Protein AF-0000000084952574 (afdb_homodimer)

Secondary structure (DSSP, 8-state):
-BGGGG--TT-SEEEEEEEEESSEEEEEEEE-TT-EEEEE--SS-EEEEEEESEEEEEETT--EEEEETTBEEEEPTT--EEEEESS-EEEEEE-/-BGGGG--TT-SEEEEEEEEESSEEEEEEEE-TT-EEEEE--SS-EEEEEEESEEEEEETT--EEEEETTBEEEEPTT--EEEEESS-EEEEEE-

Sequence (190 aa):
MNLKNNHSENKAVQTQLLFSTTEGKVISLQIAAGEQLKEHLSKVPALLVCVSGNAIYKDEKEAVINLKSGDYVNIEPDVKHRIDAIEESNFLLIKMNLKNNHSENKAVQTQLLFSTTEGKVISLQIAAGEQLKEHLSKVPALLVCVSGNAIYKDEKEAVINLKSGDYVNIEPDVKHRIDAIEESNFLLIK

Solvent-accessible surface area (backbone atoms only — not comparable to full-atom values): 9455 Å² total; per-residue (Å²): 104,46,65,72,68,69,58,56,93,81,42,52,61,44,73,44,82,76,48,77,39,64,54,23,41,33,27,38,38,32,27,29,55,72,26,56,51,68,75,45,64,42,87,54,54,33,41,41,35,26,35,39,43,34,32,36,39,37,35,80,85,71,49,74,44,79,32,34,57,36,16,48,49,82,42,59,50,68,47,41,31,32,37,40,16,69,33,54,25,34,30,41,39,38,55,101,44,65,72,69,68,57,59,91,82,43,54,61,45,74,44,82,75,47,77,38,64,57,24,41,33,27,39,38,33,28,30,55,72,27,57,51,69,76,45,64,41,87,54,52,33,41,40,35,24,35,39,44,33,32,37,38,36,36,80,84,72,48,74,44,78,32,33,57,37,16,48,47,80,41,60,50,69,46,43,31,32,37,40,16,67,31,54,25,32,30,42,39,38,57

Structure (mmCIF, N/CA/C/O ba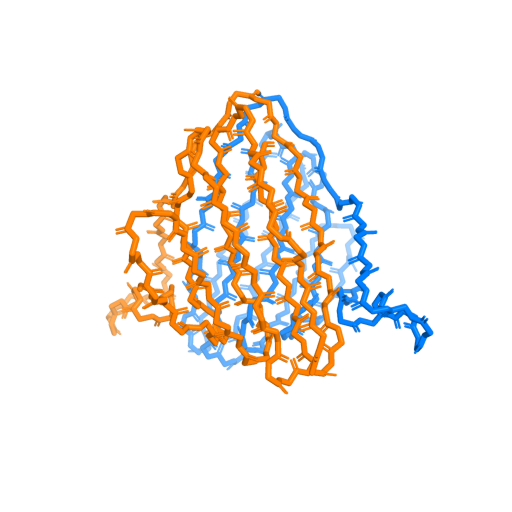ckbone):
data_AF-0000000084952574-model_v1
#
loop_
_entity.id
_entity.type
_entity.pdbx_description
1 polymer 'Cupin 2 conserved barrel domain-containing protein'
#
loop_
_atom_site.group_PDB
_atom_site.id
_atom_site.type_symbol
_atom_site.label_atom_id
_atom_site.label_alt_id
_atom_site.label_comp_id
_atom_site.label_asym_id
_atom_site.label_entity_id
_atom_site.label_seq_id
_atom_site.pdbx_PDB_ins_code
_atom_site.Cartn_x
_atom_site.Cartn_y
_atom_site.Cartn_z
_atom_site.occupancy
_atom_site.B_iso_or_equiv
_atom_site.auth_seq_id
_atom_site.auth_comp_id
_atom_site.auth_asym_id
_atom_site.auth_atom_id
_atom_site.pdbx_PDB_model_num
ATOM 1 N N . MET A 1 1 ? 12.391 -7.125 -1.503 1 82.81 1 MET A N 1
ATOM 2 C CA . MET A 1 1 ? 12.43 -5.691 -1.245 1 82.81 1 MET A CA 1
ATOM 3 C C . MET A 1 1 ? 11.367 -5.289 -0.224 1 82.81 1 MET A C 1
ATOM 5 O O . MET A 1 1 ? 10.266 -5.836 -0.224 1 82.81 1 MET A O 1
ATOM 9 N N . ASN A 1 2 ? 11.742 -4.496 0.85 1 88.38 2 ASN A N 1
ATOM 10 C CA . ASN A 1 2 ? 10.836 -4.059 1.908 1 88.38 2 ASN A CA 1
ATOM 11 C C . ASN A 1 2 ? 10.898 -2.547 2.111 1 88.38 2 ASN A C 1
ATOM 13 O O . ASN A 1 2 ? 11.969 -1.997 2.383 1 88.38 2 ASN A O 1
ATOM 17 N N . LEU A 1 3 ? 9.828 -1.886 1.949 1 84.94 3 LEU A N 1
ATOM 18 C CA . LEU A 1 3 ? 9.812 -0.427 1.979 1 84.94 3 LEU A CA 1
ATOM 19 C C . LEU A 1 3 ? 10.188 0.093 3.363 1 84.94 3 LEU A C 1
ATOM 21 O O . LEU A 1 3 ? 10.562 1.259 3.516 1 84.94 3 LEU A O 1
ATOM 25 N N . LYS A 1 4 ? 10.156 -0.69 4.383 1 88.56 4 LYS A N 1
ATOM 26 C CA . LYS A 1 4 ? 10.477 -0.268 5.746 1 88.56 4 LYS A CA 1
ATOM 27 C C . LYS A 1 4 ? 11.984 -0.084 5.922 1 88.56 4 LYS A C 1
ATOM 29 O O . LYS A 1 4 ? 12.43 0.577 6.863 1 88.56 4 LYS A O 1
ATOM 34 N N . ASN A 1 5 ? 12.539 -0.746 4.996 1 85.69 5 ASN A N 1
ATOM 35 C CA . ASN A 1 5 ? 14 -0.72 5.121 1 85.69 5 ASN A CA 1
ATOM 36 C C . ASN A 1 5 ? 14.609 0.442 4.348 1 85.69 5 ASN A C 1
ATOM 38 O O . ASN A 1 5 ? 15.828 0.603 4.316 1 85.69 5 ASN A O 1
ATOM 42 N N . ASN A 1 6 ? 13.688 1.182 3.717 1 75.69 6 ASN A N 1
ATOM 43 C CA . ASN A 1 6 ? 14.188 2.246 2.852 1 75.69 6 ASN A CA 1
ATOM 44 C C . ASN A 1 6 ? 14.57 3.488 3.652 1 75.69 6 ASN A C 1
ATOM 46 O O . ASN A 1 6 ? 15.172 4.418 3.115 1 75.69 6 ASN A O 1
ATOM 50 N N . HIS A 1 7 ? 14.258 3.424 4.938 1 69 7 HIS A N 1
ATOM 51 C CA . HIS A 1 7 ? 14.492 4.613 5.746 1 69 7 HIS A CA 1
ATOM 52 C C . HIS A 1 7 ? 15.938 4.668 6.238 1 69 7 HIS A C 1
ATOM 54 O O . HIS A 1 7 ? 16.422 3.729 6.875 1 69 7 HIS A O 1
ATOM 60 N N . SER A 1 8 ? 16.531 5.676 5.723 1 69.5 8 SER A N 1
ATOM 61 C CA . SER A 1 8 ? 17.844 5.941 6.289 1 69.5 8 SER A CA 1
ATOM 62 C C . SER A 1 8 ? 17.734 6.59 7.668 1 69.5 8 SER A C 1
ATOM 64 O O . SER A 1 8 ? 16.812 7.355 7.926 1 69.5 8 SER A O 1
ATOM 66 N N . GLU A 1 9 ? 18.484 6.242 8.664 1 67.62 9 GLU A N 1
ATOM 67 C CA . GLU A 1 9 ? 18.453 6.676 10.055 1 67.62 9 GLU A CA 1
ATOM 68 C C . GLU A 1 9 ? 18.609 8.188 10.172 1 67.62 9 GLU A C 1
ATOM 70 O O . GLU A 1 9 ? 18.219 8.789 11.172 1 67.62 9 GLU A O 1
ATOM 75 N N . ASN A 1 10 ? 18.844 8.695 9.227 1 72.31 10 ASN A N 1
ATOM 76 C CA . ASN A 1 10 ? 19.234 10.094 9.398 1 72.31 10 ASN A CA 1
ATOM 77 C C . ASN A 1 10 ? 18.219 11.039 8.789 1 72.31 10 ASN A C 1
ATOM 79 O O . ASN A 1 10 ? 18.375 12.266 8.836 1 72.31 10 ASN A O 1
ATOM 83 N N . LYS A 1 11 ? 17.172 10.469 8.352 1 88.38 11 LYS A N 1
ATOM 84 C CA . LYS A 1 11 ? 16.219 11.383 7.715 1 88.38 11 LYS A CA 1
ATOM 85 C C . LYS A 1 11 ? 14.867 11.359 8.414 1 88.38 11 LYS A C 1
ATOM 87 O O . LYS A 1 11 ? 14.336 10.289 8.703 1 88.38 11 LYS A O 1
ATOM 92 N N . ALA A 1 12 ? 14.414 12.555 8.766 1 93.75 12 ALA A N 1
ATOM 93 C CA . ALA A 1 12 ? 13.102 12.688 9.391 1 93.75 12 ALA A CA 1
ATOM 94 C C . ALA A 1 12 ? 12 12.164 8.477 1 93.75 12 ALA A C 1
ATOM 96 O O . ALA A 1 12 ? 11.086 11.469 8.93 1 93.75 12 ALA A O 1
ATOM 97 N N . VAL A 1 13 ? 12.141 12.5 7.246 1 95.75 13 VAL A N 1
ATOM 98 C CA . VAL A 1 13 ? 11.18 12.086 6.223 1 95.75 13 VAL A CA 1
ATOM 99 C C . VAL A 1 13 ? 11.93 11.609 4.98 1 95.75 13 VAL A C 1
ATOM 101 O O . VAL A 1 13 ? 12.891 12.242 4.539 1 95.75 13 VAL A O 1
ATOM 104 N N . GLN A 1 14 ? 11.547 10.43 4.5 1 93.81 14 GLN A N 1
ATOM 105 C CA . GLN A 1 14 ? 12.117 9.883 3.281 1 93.81 14 GLN A CA 1
ATOM 106 C C . GLN A 1 14 ? 11.031 9.367 2.34 1 93.81 14 GLN A C 1
ATOM 108 O O . GLN A 1 14 ? 10.047 8.781 2.787 1 93.81 14 GLN A O 1
ATOM 113 N N . THR A 1 15 ? 11.234 9.648 1.047 1 94.06 15 THR A N 1
ATOM 114 C CA . THR A 1 15 ? 10.305 9.133 0.051 1 94.06 15 THR A CA 1
ATOM 115 C C . THR A 1 15 ? 11.047 8.336 -1.022 1 94.06 15 THR A C 1
ATOM 117 O O . THR A 1 15 ? 12.242 8.539 -1.231 1 94.06 15 THR A O 1
ATOM 120 N N . GLN A 1 16 ? 10.414 7.383 -1.601 1 92.62 16 GLN A N 1
ATOM 121 C CA . GLN A 1 16 ? 10.93 6.625 -2.734 1 92.62 16 GLN A CA 1
ATOM 122 C C . GLN A 1 16 ? 9.82 6.285 -3.723 1 92.62 16 GLN A C 1
ATOM 124 O O . GLN A 1 16 ? 8.75 5.812 -3.326 1 92.62 16 GLN A O 1
ATOM 129 N N . LEU A 1 17 ? 10.078 6.547 -4.969 1 92.12 17 LEU A N 1
ATOM 130 C CA . LEU A 1 17 ? 9.148 6.121 -6.008 1 92.12 17 LEU A CA 1
ATOM 131 C C . LEU A 1 17 ? 9.219 4.613 -6.219 1 92.12 17 LEU A C 1
ATOM 133 O O . LEU A 1 17 ? 10.289 4.074 -6.512 1 92.12 17 LEU A O 1
ATOM 137 N N . LEU A 1 18 ? 8.102 3.969 -6.105 1 90.75 18 LEU A N 1
ATOM 138 C CA . LEU A 1 18 ? 8.102 2.516 -6.238 1 90.75 18 LEU A CA 1
ATOM 139 C C . LEU A 1 18 ? 7.582 2.096 -7.609 1 90.75 18 LEU A C 1
ATOM 141 O O . LEU A 1 18 ? 7.961 1.039 -8.125 1 90.75 18 LEU A O 1
ATOM 145 N N . PHE A 1 19 ? 6.648 2.877 -8.141 1 88 19 PHE A N 1
ATOM 146 C CA . PHE A 1 19 ? 5.879 2.426 -9.289 1 88 19 PHE A CA 1
ATOM 147 C C . PHE A 1 19 ? 5.195 3.602 -9.977 1 88 19 PHE A C 1
ATOM 149 O O . PHE A 1 19 ? 4.73 4.531 -9.312 1 88 19 PHE A O 1
ATOM 156 N N . SER A 1 20 ? 5.219 3.703 -11.352 1 87.38 20 SER A N 1
ATOM 157 C CA . SER A 1 20 ? 4.512 4.699 -12.148 1 87.38 20 SER A CA 1
ATOM 158 C C . SER A 1 20 ? 3.588 4.035 -13.164 1 87.38 20 SER A C 1
ATOM 160 O O . SER A 1 20 ? 3.959 3.039 -13.797 1 87.38 20 SER A O 1
ATOM 162 N N . THR A 1 21 ? 2.393 4.52 -13.117 1 76.62 21 THR A N 1
ATOM 163 C CA . THR A 1 21 ? 1.487 3.951 -14.109 1 76.62 21 THR A CA 1
ATOM 164 C C . THR A 1 21 ? 0.553 5.023 -14.664 1 76.62 21 THR A C 1
ATOM 166 O O . THR A 1 21 ? 0.408 6.094 -14.078 1 76.62 21 THR A O 1
ATOM 169 N N . THR A 1 22 ? 0.112 4.859 -15.977 1 66.31 22 THR A N 1
ATOM 170 C CA . THR A 1 22 ? -0.774 5.805 -16.641 1 66.31 22 THR A CA 1
ATOM 171 C C . THR A 1 22 ? -2.219 5.605 -16.188 1 66.31 22 THR A C 1
ATOM 173 O O . THR A 1 22 ? -3.021 6.539 -16.234 1 66.31 22 THR A O 1
ATOM 176 N N . GLU A 1 23 ? -2.771 4.559 -15.992 1 61.53 23 GLU A N 1
ATOM 177 C CA . GLU A 1 23 ? -4.109 4.312 -15.461 1 61.53 23 GLU A CA 1
ATOM 178 C C . GLU A 1 23 ? -4.055 3.475 -14.188 1 61.53 23 GLU A C 1
ATOM 180 O O . GLU A 1 23 ? -3.363 2.457 -14.141 1 61.53 23 GLU A O 1
ATOM 185 N N . GLY A 1 24 ? -4.52 4.238 -13.055 1 75.75 24 GLY A N 1
ATOM 186 C CA . GLY A 1 24 ? -4.062 3.486 -11.898 1 75.75 24 GLY A CA 1
ATOM 187 C C . GLY A 1 24 ? -5.168 3.197 -10.898 1 75.75 24 GLY A C 1
ATOM 188 O O . GLY A 1 24 ? -5.82 4.117 -10.406 1 75.75 24 GLY A O 1
ATOM 189 N N . LYS A 1 25 ? -5.578 1.849 -10.875 1 88.25 25 LYS A N 1
ATOM 190 C CA . LYS A 1 25 ? -6.453 1.312 -9.836 1 88.25 25 LYS A CA 1
ATOM 191 C C . LYS A 1 25 ? -5.645 0.802 -8.641 1 88.25 25 LYS A C 1
ATOM 193 O O . LYS A 1 25 ? -4.617 0.147 -8.82 1 88.25 25 LYS A O 1
ATOM 198 N N . VAL A 1 26 ? -6.02 1.304 -7.566 1 93 26 VAL A N 1
ATOM 199 C CA . VAL A 1 26 ? -5.492 0.761 -6.32 1 93 26 VAL A CA 1
ATOM 200 C C . VAL A 1 26 ? -6.523 -0.168 -5.684 1 93 26 VAL A C 1
ATOM 202 O O . VAL A 1 26 ? -7.594 0.277 -5.27 1 93 26 VAL A O 1
ATOM 205 N N . ILE A 1 27 ? -6.148 -1.396 -5.57 1 94.31 27 ILE A N 1
ATOM 206 C CA . ILE A 1 27 ? -7.07 -2.436 -5.125 1 94.31 27 ILE A CA 1
ATOM 207 C C . ILE A 1 27 ? -6.562 -3.045 -3.818 1 94.31 27 ILE A C 1
ATOM 209 O O . ILE A 1 27 ? -5.383 -3.377 -3.697 1 94.31 27 ILE A O 1
ATOM 213 N N . SER A 1 28 ? -7.406 -3.072 -2.854 1 95.62 28 SER A N 1
ATOM 214 C CA . SER A 1 28 ? -7.098 -3.92 -1.706 1 95.62 28 SER A CA 1
ATOM 215 C C . SER A 1 28 ? -7.406 -5.387 -2.002 1 95.62 28 SER A C 1
ATOM 217 O O . SER A 1 28 ? -8.461 -5.703 -2.549 1 95.62 28 SER A O 1
ATOM 219 N N . LEU A 1 29 ? -6.441 -6.223 -1.723 1 96.56 29 LEU A N 1
ATOM 220 C CA . LEU A 1 29 ? -6.562 -7.664 -1.919 1 96.56 29 LEU A CA 1
ATOM 221 C C . LEU A 1 29 ? -6.371 -8.406 -0.602 1 96.56 29 LEU A C 1
ATOM 223 O O . LEU A 1 29 ? -5.344 -8.25 0.062 1 96.56 29 LEU A O 1
ATOM 227 N N . GLN A 1 30 ? -7.352 -9.133 -0.194 1 96.25 30 GLN A N 1
ATOM 228 C CA . GLN A 1 30 ? -7.273 -9.938 1.024 1 96.25 30 GLN A CA 1
ATOM 229 C C . GLN A 1 30 ? -7.324 -11.43 0.709 1 96.25 30 GLN A C 1
ATOM 231 O O . GLN A 1 30 ? -8.164 -11.867 -0.083 1 96.25 30 GLN A O 1
ATOM 236 N N . ILE A 1 31 ? -6.449 -12.156 1.282 1 96.62 31 ILE A N 1
ATOM 237 C CA . ILE A 1 31 ? -6.43 -13.609 1.127 1 96.62 31 ILE A CA 1
ATOM 238 C C . ILE A 1 31 ? -6.473 -14.273 2.5 1 96.62 31 ILE A C 1
ATOM 240 O O . ILE A 1 31 ? -5.629 -14 3.357 1 96.62 31 ILE A O 1
ATOM 244 N N . ALA A 1 32 ? -7.387 -15.125 2.727 1 96 32 ALA A N 1
ATOM 245 C CA . ALA A 1 32 ? -7.531 -15.828 3.998 1 96 32 ALA A CA 1
ATOM 246 C C . ALA A 1 32 ? -6.355 -16.766 4.238 1 96 32 ALA A C 1
ATOM 248 O O . ALA A 1 32 ? -5.676 -17.188 3.295 1 96 32 ALA A O 1
ATOM 249 N N . ALA A 1 33 ? -6.164 -17.078 5.527 1 96.56 33 ALA A N 1
ATOM 250 C CA . ALA A 1 33 ? -5.09 -17.984 5.895 1 96.56 33 ALA A CA 1
ATOM 251 C C . ALA A 1 33 ? -5.254 -19.328 5.191 1 96.56 33 ALA A C 1
ATOM 253 O O . ALA A 1 33 ? -6.336 -19.922 5.207 1 96.56 33 ALA A O 1
ATOM 254 N N . GLY A 1 34 ? -4.195 -19.781 4.57 1 97.25 34 GLY A N 1
ATOM 255 C CA . GLY A 1 34 ? -4.199 -21.078 3.922 1 97.25 34 GLY A CA 1
ATOM 256 C C . GLY A 1 34 ? -4.812 -21.047 2.533 1 97.25 34 GLY A C 1
ATOM 257 O O . GLY A 1 34 ? -4.859 -22.078 1.852 1 97.25 34 GLY A O 1
ATOM 258 N N . GLU A 1 35 ? -5.305 -19.859 2.146 1 97.44 35 GLU A N 1
ATOM 259 C CA . GLU A 1 35 ? -5.914 -19.719 0.827 1 97.44 35 GLU A CA 1
ATOM 260 C C . GLU A 1 35 ? -4.938 -19.094 -0.167 1 97.44 35 GLU A C 1
ATOM 262 O O . GLU A 1 35 ? -3.781 -18.844 0.171 1 97.44 35 GLU A O 1
ATOM 267 N N . GLN A 1 36 ? -5.355 -19.016 -1.449 1 97.69 36 GLN A N 1
ATOM 268 C CA . GLN A 1 36 ? -4.449 -18.531 -2.482 1 97.69 36 GLN A CA 1
ATOM 269 C C . GLN A 1 36 ? -5.203 -17.688 -3.518 1 97.69 36 GLN A C 1
ATOM 271 O O . GLN A 1 36 ? -6.383 -17.938 -3.777 1 97.69 36 GLN A O 1
ATOM 276 N N . LEU A 1 37 ? -4.531 -16.672 -4.012 1 97.88 37 LEU A N 1
ATOM 277 C CA . LEU A 1 37 ? -4.918 -16.156 -5.316 1 97.88 37 LEU A CA 1
ATOM 278 C C . LEU A 1 37 ? -4.406 -17.047 -6.438 1 97.88 37 LEU A C 1
ATOM 280 O O . LEU A 1 37 ? -3.201 -17.125 -6.68 1 97.88 37 LEU A O 1
ATOM 284 N N . LYS A 1 38 ? -5.305 -17.703 -7.027 1 97.75 38 LYS A N 1
ATOM 285 C CA . LYS A 1 38 ? -4.961 -18.703 -8.023 1 97.75 38 LYS A CA 1
ATOM 2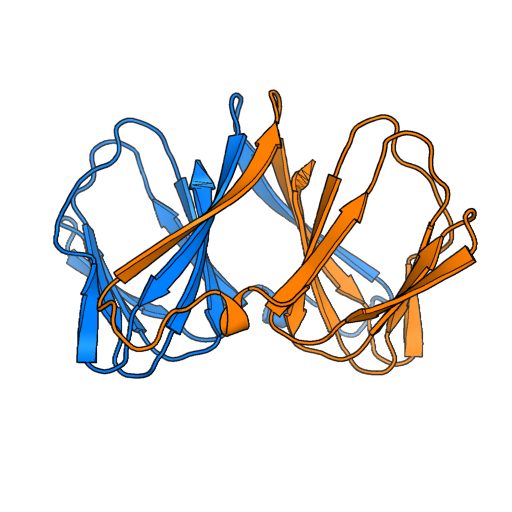86 C C . LYS A 1 38 ? -4.145 -18.094 -9.164 1 97.75 38 LYS A C 1
ATOM 288 O O . LYS A 1 38 ? -4.238 -16.891 -9.422 1 97.75 38 LYS A O 1
ATOM 293 N N . GLU A 1 39 ? -3.447 -19 -9.82 1 97.94 39 GLU A N 1
ATOM 294 C CA . GLU A 1 39 ? -2.562 -18.578 -10.898 1 97.94 39 GLU A CA 1
ATOM 295 C C . GLU A 1 39 ? -3.334 -17.844 -11.984 1 97.94 39 GLU A C 1
ATOM 297 O O . GLU A 1 39 ? -4.395 -18.297 -12.422 1 97.94 39 GLU A O 1
ATOM 302 N N . HIS A 1 40 ? -2.801 -16.688 -12.391 1 97.88 40 HIS A N 1
ATOM 303 C CA . HIS A 1 40 ? -3.338 -15.859 -13.469 1 97.88 40 HIS A CA 1
ATOM 304 C C . HIS A 1 40 ? -2.281 -14.898 -14 1 97.88 40 HIS A C 1
ATOM 306 O O . HIS A 1 40 ? -1.127 -14.938 -13.57 1 97.88 40 HIS A O 1
ATOM 312 N N . LEU A 1 41 ? -2.67 -14.102 -15.047 1 96.31 41 LEU A N 1
ATOM 313 C CA . LEU A 1 41 ? -1.755 -13.07 -15.539 1 96.31 41 LEU A CA 1
ATOM 314 C C . LEU A 1 41 ? -2.482 -11.75 -15.742 1 96.31 41 LEU A C 1
ATOM 316 O O . LEU A 1 41 ? -3.711 -11.719 -15.82 1 96.31 41 LEU A O 1
ATOM 320 N N . SER A 1 42 ? -1.759 -10.664 -15.609 1 94.19 42 SER A N 1
ATOM 321 C CA . SER A 1 42 ? -2.26 -9.336 -15.93 1 94.19 42 SER A CA 1
ATOM 322 C C . SER A 1 42 ? -1.636 -8.812 -17.219 1 94.19 42 SER A C 1
ATOM 324 O O . SER A 1 42 ? -0.436 -8.977 -17.453 1 94.19 42 SER A O 1
ATOM 326 N N . LYS A 1 43 ? -2.436 -8.125 -18.016 1 93.94 43 LYS A N 1
ATOM 327 C CA . LYS A 1 43 ? -1.955 -7.582 -19.297 1 93.94 43 LYS A CA 1
ATOM 328 C C . LYS A 1 43 ? -1.165 -6.293 -19.078 1 93.94 43 LYS A C 1
ATOM 330 O O . LYS A 1 43 ? -0.471 -5.828 -19.984 1 93.94 43 LYS A O 1
ATOM 335 N N . VAL A 1 44 ? -1.37 -5.691 -17.922 1 91.25 44 VAL A N 1
ATOM 336 C CA . VAL A 1 44 ? -0.665 -4.457 -17.594 1 91.25 44 VAL A CA 1
ATOM 337 C C . VAL A 1 44 ? 0.281 -4.695 -16.422 1 91.25 44 VAL A C 1
ATOM 339 O O . VAL A 1 44 ? 0.093 -5.633 -15.641 1 91.25 44 VAL A O 1
ATOM 342 N N . PRO A 1 45 ? 1.381 -3.865 -16.281 1 93.06 45 PRO A N 1
ATOM 343 C CA . PRO A 1 45 ? 2.242 -3.98 -15.094 1 93.06 45 PRO A CA 1
ATOM 344 C C . PRO A 1 45 ? 1.492 -3.719 -13.789 1 93.06 45 PRO A C 1
ATOM 346 O O . PRO A 1 45 ? 0.499 -2.988 -13.781 1 93.06 45 PRO A O 1
ATOM 349 N N . ALA A 1 46 ? 2.004 -4.348 -12.734 1 94.25 46 ALA A N 1
ATOM 350 C CA . ALA A 1 46 ? 1.361 -4.145 -11.438 1 94.25 46 ALA A CA 1
ATOM 351 C C . ALA A 1 46 ? 2.393 -4.109 -10.312 1 94.25 46 ALA A C 1
ATOM 353 O O . ALA A 1 46 ? 3.479 -4.684 -10.438 1 94.25 46 ALA A O 1
ATOM 354 N N . LEU A 1 47 ? 2.074 -3.395 -9.297 1 95.19 47 LEU A N 1
ATOM 355 C CA . LEU A 1 47 ? 2.814 -3.395 -8.039 1 95.19 47 LEU A CA 1
ATOM 356 C C . LEU A 1 47 ? 2.004 -4.055 -6.93 1 95.19 47 LEU A C 1
ATOM 358 O O . LEU A 1 47 ? 0.838 -3.711 -6.715 1 95.19 47 LEU A O 1
ATOM 362 N N . LEU A 1 48 ? 2.562 -5.062 -6.301 1 97.38 48 LEU A N 1
ATOM 363 C CA . LEU A 1 48 ? 1.964 -5.734 -5.152 1 97.38 48 LEU A CA 1
ATOM 364 C C . LEU A 1 48 ? 2.713 -5.387 -3.871 1 97.38 48 LEU A C 1
ATOM 366 O O . LEU A 1 48 ? 3.922 -5.605 -3.773 1 97.38 48 LEU A O 1
ATOM 370 N N . VAL A 1 49 ? 2.047 -4.84 -2.941 1 97.69 49 VAL A N 1
ATOM 371 C CA . VAL A 1 49 ? 2.645 -4.504 -1.653 1 97.69 49 VAL A CA 1
ATOM 372 C C . VAL A 1 49 ? 1.929 -5.262 -0.537 1 97.69 49 VAL A C 1
ATOM 374 O O . VAL A 1 49 ? 0.699 -5.227 -0.443 1 97.69 49 VAL A O 1
ATOM 377 N N . CYS A 1 50 ? 2.656 -5.906 0.291 1 98.56 50 CYS A N 1
ATOM 378 C CA . CYS A 1 50 ? 2.064 -6.57 1.447 1 98.56 50 CYS A CA 1
ATOM 379 C C . CYS A 1 50 ? 1.901 -5.602 2.609 1 98.56 50 CYS A C 1
ATOM 381 O O . CYS A 1 50 ? 2.889 -5.074 3.127 1 98.56 50 CYS A O 1
ATOM 383 N N . VAL A 1 51 ? 0.721 -5.414 3.008 1 97.94 51 VAL A N 1
ATOM 384 C CA . VAL A 1 51 ? 0.443 -4.512 4.121 1 97.94 51 VAL A CA 1
ATOM 385 C C . VAL A 1 51 ? 0.562 -5.27 5.441 1 97.94 51 VAL A C 1
ATOM 387 O O . VAL A 1 51 ? 1.149 -4.766 6.402 1 97.94 51 VAL A O 1
ATOM 390 N N . SER A 1 52 ? 0.01 -6.418 5.508 1 97.25 52 SER A N 1
ATOM 391 C CA . SER A 1 52 ? 0.096 -7.281 6.68 1 97.25 52 SER A CA 1
ATOM 392 C C . SER A 1 52 ? -0.03 -8.75 6.293 1 97.25 52 SER A C 1
ATOM 394 O O . SER A 1 52 ? -0.618 -9.078 5.262 1 97.25 52 SER A O 1
ATOM 396 N N . GLY A 1 53 ? 0.506 -9.609 7.152 1 97.06 53 GLY A N 1
ATOM 397 C CA . GLY A 1 53 ? 0.364 -11.047 6.984 1 97.06 53 GLY A CA 1
ATOM 398 C C . GLY A 1 53 ? 1.657 -11.734 6.586 1 97.06 53 GLY A C 1
ATOM 399 O O . GLY A 1 53 ? 2.746 -11.242 6.895 1 97.06 53 GLY A O 1
ATOM 400 N N . ASN A 1 54 ? 1.529 -12.898 6.105 1 98.38 54 ASN A N 1
ATOM 401 C CA . ASN A 1 54 ? 2.586 -13.781 5.629 1 98.38 54 ASN A CA 1
ATOM 402 C C . ASN A 1 54 ? 2.137 -14.594 4.418 1 98.38 54 ASN A C 1
ATOM 404 O O . ASN A 1 54 ? 1.21 -15.398 4.512 1 98.38 54 ASN A O 1
ATOM 408 N N . ALA A 1 55 ? 2.816 -14.336 3.293 1 98.62 55 ALA A N 1
ATOM 409 C CA . ALA A 1 55 ? 2.414 -14.992 2.051 1 98.62 55 ALA A CA 1
ATOM 410 C C . ALA A 1 55 ? 3.623 -15.273 1.164 1 98.62 55 ALA A C 1
ATOM 412 O O . ALA A 1 55 ? 4.734 -14.82 1.452 1 98.62 55 ALA A O 1
ATOM 413 N N . ILE A 1 56 ? 3.375 -16.062 0.126 1 98.81 56 ILE A N 1
ATOM 414 C CA . ILE A 1 56 ? 4.41 -16.406 -0.843 1 98.81 56 ILE A CA 1
ATOM 415 C C . ILE A 1 56 ? 3.932 -16.062 -2.252 1 98.81 56 ILE A C 1
ATOM 417 O O . ILE A 1 56 ? 2.838 -16.453 -2.656 1 98.81 56 ILE A O 1
ATOM 421 N N . TYR A 1 57 ? 4.73 -15.25 -2.953 1 98.69 57 TYR A N 1
ATOM 422 C CA . TYR A 1 57 ? 4.551 -14.969 -4.375 1 98.69 57 TYR A CA 1
ATOM 423 C C . TYR A 1 57 ? 5.375 -15.922 -5.23 1 98.69 57 TYR A C 1
ATOM 425 O O . TYR A 1 57 ? 6.566 -16.109 -4.977 1 98.69 57 TYR A O 1
ATOM 433 N N . LYS A 1 58 ? 4.723 -16.484 -6.184 1 98.56 58 LYS A N 1
ATOM 434 C CA . LYS A 1 58 ? 5.395 -17.344 -7.16 1 98.56 58 LYS A CA 1
ATOM 435 C C . LYS A 1 58 ? 5.004 -16.953 -8.586 1 98.56 58 LYS A C 1
ATOM 437 O O . LYS A 1 58 ? 3.844 -16.641 -8.852 1 98.56 58 LYS A O 1
ATOM 442 N N . ASP A 1 59 ? 6.039 -16.984 -9.469 1 97.69 59 ASP A N 1
ATOM 443 C CA . ASP A 1 59 ? 5.672 -16.719 -10.859 1 97.69 59 ASP A CA 1
ATOM 444 C C . ASP A 1 59 ? 6.328 -17.734 -11.805 1 97.69 59 ASP A C 1
ATOM 446 O O . ASP A 1 59 ? 7.078 -18.609 -11.367 1 97.69 59 ASP A O 1
ATOM 450 N N . GLU A 1 60 ? 6.031 -17.688 -13.016 1 97.56 60 GLU A N 1
ATOM 451 C CA . GLU A 1 60 ? 6.449 -18.672 -14.016 1 97.56 60 GLU A CA 1
ATOM 452 C C . GLU A 1 60 ? 7.941 -18.547 -14.312 1 97.56 60 GLU A C 1
ATOM 454 O O . GLU A 1 60 ? 8.516 -19.406 -14.992 1 97.56 60 GLU A O 1
ATOM 459 N N . LYS A 1 61 ? 8.562 -17.516 -13.875 1 96.75 61 LYS A N 1
ATOM 460 C CA . LYS A 1 61 ? 10 -17.344 -14.07 1 96.75 61 LYS A CA 1
ATOM 461 C C . LYS A 1 61 ? 10.781 -17.906 -12.883 1 96.75 61 LYS A C 1
ATOM 463 O O . LYS A 1 61 ? 11.906 -17.469 -12.617 1 96.75 61 LYS A O 1
ATOM 468 N N . GLU A 1 62 ? 10.062 -18.656 -12.062 1 93.62 62 GLU A N 1
ATOM 469 C CA . GLU A 1 62 ? 10.641 -19.406 -10.945 1 93.62 62 GLU A CA 1
ATOM 470 C C . GLU A 1 62 ? 10.953 -18.469 -9.773 1 93.62 62 GLU A C 1
ATOM 472 O O . GLU A 1 62 ? 11.734 -18.828 -8.883 1 93.62 62 GLU A O 1
ATOM 477 N N . ALA A 1 63 ? 10.453 -17.297 -9.852 1 94.75 63 ALA A N 1
ATOM 478 C CA . ALA A 1 63 ? 10.578 -16.422 -8.688 1 94.75 63 ALA A CA 1
ATOM 479 C C . ALA A 1 63 ? 9.727 -16.938 -7.527 1 94.75 63 ALA A C 1
ATOM 481 O O . ALA A 1 63 ? 8.562 -17.297 -7.719 1 94.75 63 ALA A O 1
ATOM 482 N N . VAL A 1 64 ? 10.305 -17.078 -6.348 1 97.56 64 VAL A N 1
ATOM 483 C CA . VAL A 1 64 ? 9.633 -17.359 -5.082 1 97.56 64 VAL A CA 1
ATOM 484 C C . VAL A 1 64 ? 9.992 -16.281 -4.055 1 97.56 64 VAL A C 1
ATOM 486 O O . VAL A 1 64 ? 11.133 -16.234 -3.58 1 97.56 64 VAL A O 1
ATOM 489 N N . ILE A 1 65 ? 9.031 -15.477 -3.719 1 97.75 65 ILE A N 1
ATOM 490 C CA . ILE A 1 65 ? 9.297 -14.32 -2.863 1 97.75 65 ILE A CA 1
ATOM 491 C C . ILE A 1 65 ? 8.398 -14.375 -1.632 1 97.75 65 ILE A C 1
ATOM 493 O O . ILE A 1 65 ? 7.172 -14.414 -1.756 1 97.75 65 ILE A O 1
ATOM 497 N N . ASN A 1 66 ? 8.93 -14.375 -0.469 1 97.94 66 ASN A N 1
ATOM 498 C CA . ASN A 1 66 ? 8.172 -14.242 0.769 1 97.94 66 ASN A CA 1
ATOM 499 C C . ASN A 1 66 ? 7.699 -12.805 0.983 1 97.94 66 ASN A C 1
ATOM 501 O O . ASN A 1 66 ? 8.477 -11.859 0.83 1 97.94 66 ASN A O 1
ATOM 505 N N . LEU A 1 67 ? 6.441 -12.703 1.364 1 98.06 67 LEU A N 1
ATOM 506 C CA . LEU A 1 67 ? 5.844 -11.383 1.54 1 98.06 67 LEU A CA 1
ATOM 507 C C . LEU A 1 67 ? 5.355 -11.195 2.973 1 98.06 67 LEU A C 1
ATOM 509 O O . LEU A 1 67 ? 4.465 -11.922 3.43 1 98.06 67 LEU A O 1
ATOM 513 N N . LYS A 1 68 ? 5.957 -10.305 3.633 1 97.88 68 LYS A N 1
ATOM 514 C CA . LYS A 1 68 ? 5.508 -9.773 4.918 1 97.88 68 LYS A CA 1
ATOM 515 C C . LYS A 1 68 ? 5.254 -8.273 4.836 1 97.88 68 LYS A C 1
ATOM 517 O O . LYS A 1 68 ? 5.445 -7.66 3.783 1 97.88 68 LYS A O 1
ATOM 522 N N . SER A 1 69 ? 4.754 -7.77 5.922 1 97.81 69 SER A N 1
ATOM 523 C CA . SER A 1 69 ? 4.426 -6.348 5.918 1 97.81 69 SER A CA 1
ATOM 524 C C . SER A 1 69 ? 5.574 -5.52 5.352 1 97.81 69 SER A C 1
ATOM 526 O O . SER A 1 69 ? 6.719 -5.656 5.781 1 97.81 69 SER A O 1
ATOM 528 N N . GLY A 1 70 ? 5.27 -4.746 4.355 1 97.19 70 GLY A N 1
ATOM 529 C CA . GLY A 1 70 ? 6.242 -3.844 3.762 1 97.19 70 GLY A CA 1
ATOM 530 C C . GLY A 1 70 ? 6.898 -4.41 2.518 1 97.19 70 GLY A C 1
ATOM 531 O O . GLY A 1 70 ? 7.477 -3.668 1.718 1 97.19 70 GLY A O 1
ATOM 532 N N . ASP A 1 71 ? 6.93 -5.703 2.33 1 97.69 71 ASP A N 1
ATOM 533 C CA . ASP A 1 71 ? 7.504 -6.309 1.131 1 97.69 71 ASP A CA 1
ATOM 534 C C . ASP A 1 71 ? 6.664 -5.984 -0.103 1 97.69 71 ASP A C 1
ATOM 536 O O . ASP A 1 71 ? 5.441 -5.871 -0.016 1 97.69 71 ASP A O 1
ATOM 540 N N . TYR A 1 72 ? 7.312 -5.809 -1.237 1 97.12 72 TYR A N 1
ATOM 541 C CA . TYR A 1 72 ? 6.586 -5.527 -2.469 1 97.12 72 TYR A CA 1
ATOM 542 C C . TYR A 1 72 ? 7.254 -6.195 -3.662 1 97.12 72 TYR A C 1
ATOM 544 O O . TYR A 1 72 ? 8.43 -6.559 -3.6 1 97.12 72 TYR A O 1
ATOM 552 N N . VAL A 1 73 ? 6.457 -6.441 -4.684 1 96.81 73 VAL A N 1
ATOM 553 C CA . VAL A 1 73 ? 6.914 -7.059 -5.926 1 96.81 73 VAL A CA 1
ATOM 554 C C . VAL A 1 73 ? 6.379 -6.277 -7.121 1 96.81 73 VAL A C 1
ATOM 556 O O . VAL A 1 73 ? 5.199 -5.918 -7.16 1 96.81 73 VAL A O 1
ATOM 559 N N . ASN A 1 74 ? 7.297 -5.918 -8.062 1 95.38 74 ASN A N 1
ATOM 560 C CA . ASN A 1 74 ? 6.863 -5.441 -9.367 1 95.38 74 ASN A CA 1
ATOM 561 C C . ASN A 1 74 ? 6.547 -6.598 -10.312 1 95.38 74 ASN A C 1
ATOM 563 O O . ASN A 1 74 ? 7.41 -7.426 -10.594 1 95.38 74 ASN A O 1
ATOM 567 N N . ILE A 1 75 ? 5.355 -6.637 -10.766 1 95.5 75 ILE A N 1
ATOM 568 C CA . ILE A 1 75 ? 4.914 -7.727 -11.625 1 95.5 75 ILE A CA 1
ATOM 569 C C . ILE A 1 75 ? 4.879 -7.258 -13.078 1 95.5 75 ILE A C 1
ATOM 571 O O . ILE A 1 75 ? 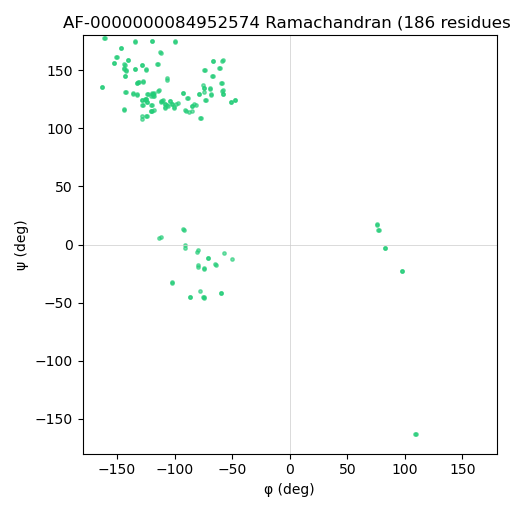4.18 -6.297 -13.414 1 95.5 75 ILE A O 1
ATOM 575 N N . GLU A 1 76 ? 5.617 -7.914 -13.914 1 96 76 GLU A N 1
ATOM 576 C CA . GLU A 1 76 ? 5.652 -7.586 -15.336 1 96 76 GLU A CA 1
ATOM 577 C C . GLU A 1 76 ? 4.375 -8.039 -16.031 1 96 76 GLU A C 1
ATOM 579 O O . GLU A 1 76 ? 3.75 -9.023 -15.625 1 96 76 GLU A O 1
ATOM 584 N N . PRO A 1 77 ? 4.02 -7.309 -17.078 1 95.62 77 PRO A N 1
ATOM 585 C CA . PRO A 1 77 ? 2.863 -7.77 -17.844 1 95.62 77 PRO A CA 1
ATOM 586 C C . PRO A 1 77 ? 3.053 -9.18 -18.422 1 95.62 77 PRO A C 1
ATOM 588 O O . PRO A 1 77 ? 4.164 -9.547 -18.797 1 95.62 77 PRO A O 1
ATOM 591 N N . ASP A 1 78 ? 2.008 -9.977 -18.359 1 97.69 78 ASP A N 1
ATOM 592 C CA . ASP A 1 78 ? 1.905 -11.266 -19.047 1 97.69 78 ASP A CA 1
ATOM 593 C C . ASP A 1 78 ? 2.732 -12.328 -18.328 1 97.69 78 ASP A C 1
ATOM 595 O O . ASP A 1 78 ? 3.084 -13.352 -18.922 1 97.69 78 ASP A O 1
ATOM 599 N N . VAL A 1 79 ? 3.086 -12.078 -17.156 1 97.56 79 VAL A N 1
ATOM 600 C CA . VAL A 1 79 ? 3.775 -13.078 -16.344 1 97.56 79 VAL A CA 1
ATOM 601 C C . VAL A 1 79 ? 2.771 -13.781 -15.438 1 97.56 79 VAL A C 1
ATOM 603 O O . VAL A 1 79 ? 2.102 -13.141 -14.617 1 97.56 79 VAL A O 1
ATOM 606 N N . LYS A 1 80 ? 2.689 -15.094 -15.586 1 98.44 80 LYS A N 1
ATOM 607 C CA . LYS A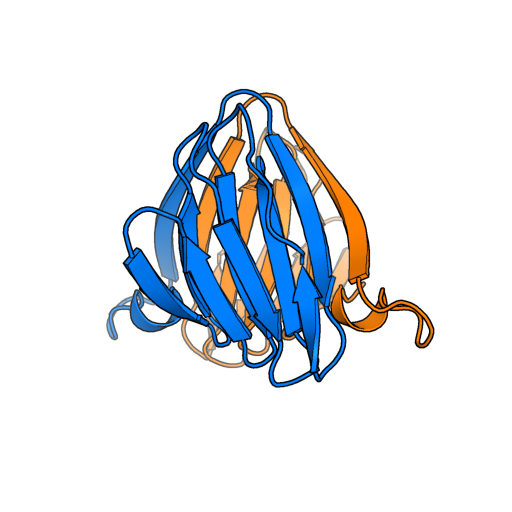 1 80 ? 1.814 -15.883 -14.719 1 98.44 80 LYS A CA 1
ATOM 608 C C . LYS A 1 80 ? 2.34 -15.914 -13.289 1 98.44 80 LYS A C 1
ATOM 610 O O . LYS A 1 80 ? 3.531 -16.141 -13.062 1 98.44 80 LYS A O 1
ATOM 615 N N . HIS A 1 81 ? 1.435 -15.688 -12.359 1 98.56 81 HIS A N 1
ATOM 616 C CA . HIS A 1 81 ? 1.854 -15.688 -10.969 1 98.56 81 HIS A CA 1
ATOM 617 C C . HIS A 1 81 ? 0.721 -16.141 -10.047 1 98.56 81 HIS A C 1
ATOM 619 O O . HIS A 1 81 ? -0.433 -16.219 -10.477 1 98.56 81 HIS A O 1
ATOM 625 N N . ARG A 1 82 ? 1.054 -16.531 -8.859 1 98.5 82 ARG A N 1
ATOM 626 C CA . ARG A 1 82 ? 0.128 -16.891 -7.789 1 98.5 82 ARG A CA 1
ATOM 627 C C . ARG A 1 82 ? 0.62 -16.391 -6.441 1 98.5 82 ARG A C 1
ATOM 629 O O . ARG A 1 82 ? 1.8 -16.062 -6.285 1 98.5 82 ARG A O 1
ATOM 636 N N . ILE A 1 83 ? -0.279 -16.25 -5.484 1 98.75 83 ILE A N 1
ATOM 637 C CA . ILE A 1 83 ? 0.05 -15.844 -4.121 1 98.75 83 ILE A CA 1
ATOM 638 C C . ILE A 1 83 ? -0.562 -16.828 -3.131 1 98.75 83 ILE A C 1
ATOM 640 O O . ILE A 1 83 ? -1.771 -17.078 -3.156 1 98.75 83 ILE A O 1
ATOM 644 N N . ASP A 1 84 ? 0.216 -17.359 -2.342 1 98.75 84 ASP A N 1
ATOM 645 C CA . ASP A 1 84 ? -0.223 -18.266 -1.284 1 98.75 84 ASP A CA 1
ATOM 646 C C . ASP A 1 84 ? -0.149 -17.578 0.083 1 98.75 84 ASP A C 1
ATOM 648 O O . ASP A 1 84 ? 0.934 -17.203 0.54 1 98.75 84 ASP A O 1
ATOM 652 N N . ALA A 1 85 ? -1.329 -17.469 0.732 1 98.12 85 ALA A N 1
ATOM 653 C CA . ALA A 1 85 ? -1.323 -16.875 2.064 1 98.12 85 ALA A CA 1
ATOM 654 C C . ALA A 1 85 ? -1.131 -17.938 3.143 1 98.12 85 ALA A C 1
ATOM 656 O O . ALA A 1 85 ? -1.988 -18.812 3.33 1 98.12 85 ALA A O 1
ATOM 657 N N . ILE A 1 86 ? -0.057 -17.844 3.812 1 98.19 86 ILE A N 1
ATOM 658 C CA . ILE A 1 86 ? 0.197 -18.719 4.949 1 98.19 86 ILE A CA 1
ATOM 659 C C . ILE A 1 86 ? -0.659 -18.281 6.137 1 98.19 86 ILE A C 1
ATOM 661 O O . ILE A 1 86 ? -1.286 -19.109 6.797 1 98.19 86 ILE A O 1
ATOM 665 N N . GLU A 1 87 ? -0.713 -16.984 6.414 1 97.25 87 GLU A N 1
ATOM 666 C CA . GLU A 1 87 ? -1.633 -16.312 7.328 1 97.25 87 GLU A CA 1
ATOM 667 C C . GLU A 1 87 ? -2.586 -15.398 6.574 1 97.25 87 GLU A C 1
ATOM 669 O O . GLU A 1 87 ? -2.355 -15.078 5.402 1 97.25 87 GLU A O 1
ATOM 674 N N . GLU A 1 88 ? -3.652 -14.984 7.281 1 96.06 88 GLU A N 1
ATOM 675 C CA . GLU A 1 88 ? -4.465 -13.945 6.664 1 96.06 88 GLU A CA 1
ATOM 676 C C . GLU A 1 88 ? -3.604 -12.766 6.211 1 96.06 88 GLU A C 1
ATOM 678 O O . GLU A 1 88 ? -2.818 -12.227 6.992 1 96.06 88 GLU A O 1
ATOM 683 N N . SER A 1 89 ? -3.697 -12.477 4.938 1 97.19 89 SER A N 1
ATOM 684 C CA . SER A 1 89 ? -2.799 -11.469 4.375 1 97.19 89 SER A CA 1
ATOM 685 C C . SER A 1 89 ? -3.572 -10.391 3.623 1 97.19 89 SER A C 1
ATOM 687 O O . SER A 1 89 ? -4.566 -10.688 2.957 1 97.19 89 SER A O 1
ATOM 689 N N . ASN A 1 90 ? -3.119 -9.164 3.793 1 97.62 90 ASN A N 1
ATOM 690 C CA . ASN A 1 90 ? -3.688 -7.992 3.143 1 97.62 90 ASN A CA 1
ATOM 691 C C . ASN A 1 90 ? -2.67 -7.305 2.236 1 97.62 90 ASN A C 1
ATOM 693 O O . ASN A 1 90 ? -1.526 -7.078 2.637 1 97.62 90 ASN A O 1
ATOM 697 N N . PHE A 1 91 ? -3.121 -7.031 0.985 1 98 91 PHE A N 1
ATOM 698 C CA . PHE A 1 91 ? -2.234 -6.438 -0.01 1 98 91 PHE A CA 1
ATOM 699 C C . PHE A 1 91 ? -2.869 -5.203 -0.634 1 98 91 PHE A C 1
ATOM 701 O O . PHE A 1 91 ? -4.09 -5.031 -0.584 1 98 91 PHE A O 1
ATOM 708 N N . LEU A 1 92 ? -1.973 -4.375 -1.091 1 96.19 92 LEU A N 1
ATOM 709 C CA . LEU A 1 92 ? -2.365 -3.381 -2.082 1 96.19 92 LEU A CA 1
ATOM 710 C C . LEU A 1 92 ? -1.881 -3.777 -3.473 1 96.19 92 LEU A C 1
ATOM 712 O O . LEU A 1 92 ? -0.711 -4.125 -3.65 1 96.19 92 LEU A O 1
ATOM 716 N N . LEU A 1 93 ? -2.766 -3.859 -4.352 1 95.06 93 LEU A N 1
ATOM 717 C CA . LEU A 1 93 ? -2.473 -4.113 -5.758 1 95.06 93 LEU A CA 1
ATOM 718 C C . LEU A 1 93 ? -2.715 -2.861 -6.598 1 95.06 93 LEU A C 1
ATOM 720 O O . LEU A 1 93 ? -3.828 -2.328 -6.617 1 95.06 93 LEU A O 1
ATOM 724 N N . ILE A 1 94 ? -1.652 -2.328 -7.25 1 92.31 94 ILE A N 1
ATOM 725 C CA . ILE A 1 94 ? -1.747 -1.133 -8.086 1 92.31 94 ILE A CA 1
ATOM 726 C C . ILE A 1 94 ? -1.519 -1.503 -9.547 1 92.31 94 ILE A C 1
ATOM 728 O O . ILE A 1 94 ? -0.508 -2.125 -9.883 1 92.31 94 ILE A O 1
ATOM 732 N N . LYS A 1 95 ? -2.52 -1.161 -10.336 1 88.5 95 LYS A N 1
ATOM 733 C CA . LYS A 1 95 ? -2.41 -1.487 -11.75 1 88.5 95 LYS A CA 1
ATOM 734 C C . LYS A 1 95 ? -3.031 -0.396 -12.617 1 88.5 95 LYS A C 1
ATOM 736 O O . LYS A 1 95 ? -3.924 0.327 -12.172 1 88.5 95 LYS A O 1
ATOM 741 N N . MET B 1 1 ? -10.906 4.219 8.289 1 82.5 1 MET B N 1
ATOM 742 C CA . MET B 1 1 ? -11.078 3.074 7.395 1 82.5 1 MET B CA 1
ATOM 743 C C . MET B 1 1 ? -9.828 2.205 7.375 1 82.5 1 MET B C 1
ATOM 745 O O . MET B 1 1 ? -8.711 2.721 7.43 1 82.5 1 MET B O 1
ATOM 749 N N . ASN B 1 2 ? -9.969 0.853 7.562 1 87.81 2 ASN B N 1
ATOM 750 C CA . ASN B 1 2 ? -8.852 -0.089 7.59 1 87.81 2 ASN B CA 1
ATOM 751 C C . ASN B 1 2 ? -9.078 -1.247 6.621 1 87.81 2 ASN B C 1
ATOM 753 O O . ASN B 1 2 ? -10.086 -1.953 6.711 1 87.81 2 ASN B O 1
ATOM 757 N N . LEU B 1 3 ? -8.219 -1.423 5.688 1 84.19 3 LEU B N 1
ATOM 758 C CA . LEU B 1 3 ? -8.406 -2.412 4.629 1 84.19 3 LEU B CA 1
ATOM 759 C C . LEU B 1 3 ? -8.414 -3.824 5.203 1 84.19 3 LEU B C 1
ATOM 761 O O . LEU B 1 3 ? -8.898 -4.758 4.559 1 84.19 3 LEU B O 1
ATOM 765 N N . LYS B 1 4 ? -7.949 -4.055 6.383 1 87.88 4 LYS B N 1
ATOM 766 C CA . LYS B 1 4 ? -7.906 -5.375 7.004 1 87.88 4 LYS B CA 1
ATOM 767 C C . LYS B 1 4 ? -9.297 -5.816 7.453 1 87.88 4 LYS B C 1
ATOM 769 O O . LYS B 1 4 ? -9.539 -7.004 7.676 1 87.88 4 LYS B O 1
ATOM 774 N N . ASN B 1 5 ? -9.977 -4.762 7.555 1 84.44 5 ASN B N 1
ATOM 775 C CA . ASN B 1 5 ? -11.312 -5.051 8.062 1 84.44 5 ASN B CA 1
ATOM 776 C C . ASN B 1 5 ? -12.297 -5.305 6.922 1 84.44 5 ASN B C 1
ATOM 778 O O . ASN B 1 5 ? -13.477 -5.57 7.164 1 84.44 5 ASN B O 1
ATOM 782 N N . ASN B 1 6 ? -11.75 -5.156 5.719 1 72.5 6 ASN B N 1
ATOM 783 C CA . ASN B 1 6 ? -12.641 -5.262 4.57 1 72.5 6 ASN B CA 1
ATOM 784 C C . ASN B 1 6 ? -12.938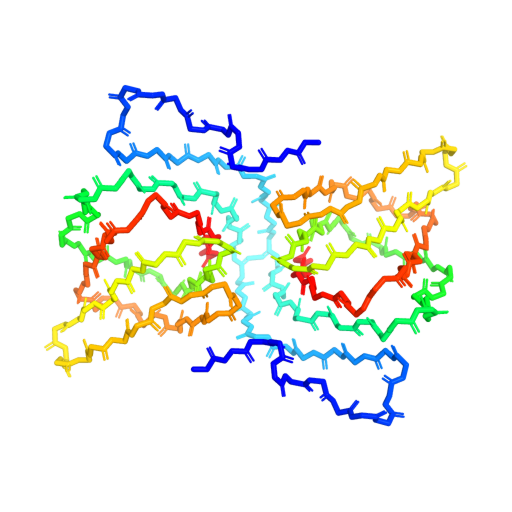 -6.719 4.223 1 72.5 6 ASN B C 1
ATOM 786 O O . ASN B 1 6 ? -13.812 -7 3.4 1 72.5 6 ASN B O 1
ATOM 790 N N . HIS B 1 7 ? -12.266 -7.605 4.941 1 67.25 7 HIS B N 1
ATOM 791 C CA . HIS B 1 7 ? -12.406 -9.016 4.598 1 67.25 7 HIS B CA 1
ATOM 792 C C . HIS B 1 7 ? -13.594 -9.641 5.312 1 67.25 7 HIS B C 1
ATOM 794 O O . HIS B 1 7 ? -13.695 -9.57 6.539 1 67.25 7 HIS B O 1
ATOM 800 N N . SER B 1 8 ? -14.469 -9.961 4.418 1 66.94 8 SER 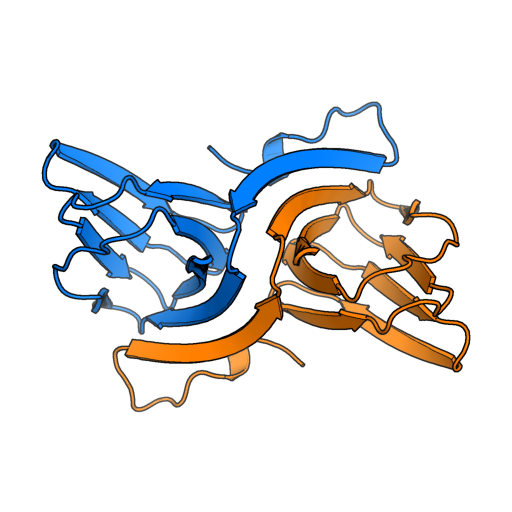B N 1
ATOM 801 C CA . SER B 1 8 ? -15.562 -10.742 4.984 1 66.94 8 SER B CA 1
ATOM 802 C C . SER B 1 8 ? -15.125 -12.172 5.273 1 66.94 8 SER B C 1
ATOM 804 O O . SER B 1 8 ? -14.289 -12.734 4.559 1 66.94 8 SER B O 1
ATOM 806 N N . GLU B 1 9 ? -15.352 -12.781 6.426 1 65.06 9 GLU B N 1
ATOM 807 C CA . GLU B 1 9 ? -14.953 -14.078 6.949 1 65.06 9 GLU B CA 1
ATOM 808 C C . GLU B 1 9 ? -15.258 -15.195 5.953 1 65.06 9 GLU B C 1
ATOM 810 O O . GLU B 1 9 ? -14.617 -16.25 5.973 1 65.06 9 GLU B O 1
ATOM 815 N N . ASN B 1 10 ? -15.906 -14.93 5.105 1 68.19 10 ASN B N 1
ATOM 816 C CA . ASN B 1 10 ? -16.375 -16.094 4.367 1 68.19 10 ASN B CA 1
ATOM 817 C C . ASN B 1 10 ? -15.766 -16.172 2.973 1 68.19 10 ASN B C 1
ATOM 819 O O . ASN B 1 10 ? -16.062 -17.094 2.207 1 68.19 10 ASN B O 1
ATOM 823 N N . LYS B 1 11 ? -14.844 -15.281 2.744 1 87.12 11 LYS B N 1
ATOM 824 C CA . LYS B 1 11 ? -14.312 -15.344 1.386 1 87.12 11 LYS B CA 1
ATOM 825 C C . LYS B 1 11 ? -12.812 -15.648 1.393 1 87.12 11 LYS B C 1
ATOM 827 O O . LYS B 1 11 ? -12.062 -15.062 2.172 1 87.12 11 LYS B O 1
ATOM 832 N N . ALA B 1 12 ? -12.469 -16.656 0.589 1 93.44 12 ALA B N 1
ATOM 833 C CA . ALA B 1 12 ? -11.062 -17.031 0.46 1 93.44 12 ALA B CA 1
ATOM 834 C C . ALA B 1 12 ? -10.234 -15.867 -0.059 1 93.44 12 ALA B C 1
ATOM 836 O O . ALA B 1 12 ? -9.141 -15.602 0.444 1 93.44 12 ALA B O 1
ATOM 837 N N . VAL B 1 13 ? -10.789 -15.195 -1.004 1 95.62 13 VAL B N 1
ATOM 838 C CA . VAL B 1 13 ? -10.148 -14.039 -1.623 1 95.62 13 VAL B CA 1
ATOM 839 C C . VAL B 1 13 ? -11.164 -12.914 -1.785 1 95.62 13 VAL B C 1
ATOM 841 O O . VAL B 1 13 ? -12.297 -13.148 -2.211 1 95.62 13 VAL B O 1
ATOM 844 N N . GLN B 1 14 ? -10.781 -11.727 -1.329 1 93.5 14 GLN B N 1
ATOM 845 C CA . GLN B 1 14 ? -11.625 -10.547 -1.474 1 93.5 14 GLN B CA 1
ATOM 846 C C . GLN B 1 14 ? -10.828 -9.359 -1.996 1 93.5 14 GLN B C 1
ATOM 848 O O . GLN B 1 14 ? -9.672 -9.156 -1.604 1 93.5 14 GLN B O 1
ATOM 853 N N . THR B 1 15 ? -11.461 -8.625 -2.912 1 93.88 15 THR B N 1
ATOM 854 C CA . THR B 1 15 ? -10.828 -7.414 -3.42 1 93.88 15 THR B CA 1
ATOM 855 C C . THR B 1 15 ? -11.742 -6.207 -3.248 1 93.88 15 THR B C 1
ATOM 857 O O . THR B 1 15 ? -12.961 -6.359 -3.137 1 93.88 15 THR B O 1
ATOM 860 N N . GLN B 1 16 ? -11.195 -5.051 -3.08 1 92.44 16 GLN B N 1
ATOM 861 C CA . GLN B 1 16 ? -11.93 -3.789 -3.039 1 92.44 16 GLN B CA 1
ATOM 862 C C . GLN B 1 16 ? -11.148 -2.674 -3.729 1 92.44 16 GLN B C 1
ATOM 864 O O . GLN B 1 16 ? -9.953 -2.5 -3.477 1 92.44 16 GLN B O 1
ATOM 869 N N . LEU B 1 17 ? -11.828 -1.977 -4.578 1 91.94 17 LEU B N 1
ATOM 870 C CA . LEU B 1 17 ? -11.219 -0.796 -5.184 1 91.94 17 LEU B CA 1
ATOM 871 C C . LEU B 1 17 ? -11.141 0.349 -4.18 1 91.94 17 LEU B C 1
ATOM 873 O O . LEU B 1 17 ? -12.156 0.766 -3.627 1 91.94 17 LEU B O 1
ATOM 877 N N . LEU B 1 18 ? -9.961 0.86 -3.982 1 90.5 18 LEU B N 1
ATOM 878 C CA . LEU B 1 18 ? -9.797 1.92 -2.994 1 90.5 18 LEU B CA 1
ATOM 879 C C . LEU B 1 18 ? -9.68 3.281 -3.67 1 90.5 18 LEU B C 1
ATOM 881 O O . LEU B 1 18 ? -10.039 4.305 -3.084 1 90.5 18 LEU B O 1
ATOM 885 N N . PHE B 1 19 ? -9.094 3.285 -4.855 1 87.62 19 PHE B N 1
ATOM 886 C CA . PHE B 1 19 ? -8.664 4.543 -5.457 1 87.62 19 PHE B CA 1
ATOM 887 C C . PHE B 1 19 ? -8.414 4.367 -6.949 1 87.62 19 PHE B C 1
ATOM 889 O O . PHE B 1 19 ? -7.895 3.334 -7.379 1 87.62 19 PHE B O 1
ATOM 896 N N . SER B 1 20 ? -8.875 5.301 -7.836 1 87.25 20 SER B N 1
ATOM 897 C CA . SER B 1 20 ? -8.609 5.328 -9.266 1 87.25 20 SER B CA 1
ATOM 898 C C . SER B 1 20 ? -7.98 6.656 -9.688 1 87.25 20 SER B C 1
ATOM 900 O O . SER B 1 20 ? -8.398 7.719 -9.219 1 87.25 20 SER B O 1
ATOM 902 N N . THR B 1 21 ? -6.895 6.48 -10.398 1 76.62 21 THR B N 1
ATOM 903 C CA . THR B 1 21 ? -6.281 7.715 -10.867 1 76.62 21 THR B CA 1
ATOM 904 C C . THR B 1 21 ? -5.73 7.543 -12.281 1 76.62 21 THR B C 1
ATOM 906 O O . THR B 1 21 ? -5.543 6.418 -12.742 1 76.62 21 THR B O 1
ATOM 909 N N . THR B 1 22 ? -5.703 8.641 -13.125 1 66.81 22 THR B N 1
ATOM 910 C CA . THR B 1 22 ? -5.215 8.625 -14.5 1 66.81 22 THR B CA 1
ATOM 911 C C . THR B 1 22 ? -3.689 8.586 -14.531 1 66.81 22 THR B C 1
ATOM 913 O O . THR B 1 22 ? -3.096 8.062 -15.477 1 66.81 22 THR B O 1
ATOM 916 N N . GLU B 1 23 ? -2.959 9.289 -13.836 1 61.66 23 GLU B N 1
ATOM 917 C CA . GLU B 1 23 ? -1.502 9.242 -13.742 1 61.66 23 GLU B CA 1
ATOM 918 C C . GLU B 1 23 ? -1.046 8.891 -12.328 1 61.66 23 GLU B C 1
ATOM 920 O O . GLU B 1 23 ? -1.548 9.453 -11.352 1 61.66 23 GLU B O 1
ATOM 925 N N . GLY B 1 24 ? -0.347 7.605 -12.352 1 76.44 24 GLY B N 1
ATOM 926 C CA . GLY B 1 24 ? -0.286 7.238 -10.945 1 76.44 24 GLY B CA 1
ATOM 927 C C . GLY B 1 24 ? 1.111 6.867 -10.484 1 76.44 24 GLY B C 1
ATOM 928 O O . GLY B 1 24 ? 1.763 6.012 -11.086 1 76.44 24 GLY B O 1
ATOM 929 N N . LYS B 1 25 ? 1.711 7.773 -9.602 1 88.5 25 LYS B N 1
ATOM 930 C CA . LYS B 1 25 ? 2.936 7.484 -8.859 1 88.5 25 LYS B CA 1
ATOM 931 C C . LYS B 1 25 ? 2.623 6.836 -7.512 1 88.5 25 LYS B C 1
ATOM 933 O O . LYS B 1 25 ? 1.701 7.258 -6.812 1 88.5 25 LYS B O 1
ATOM 938 N N . VAL B 1 26 ? 3.229 5.75 -7.355 1 93.12 26 VAL B N 1
ATOM 939 C CA . VAL B 1 26 ? 3.197 5.117 -6.039 1 93.12 26 VAL B CA 1
ATOM 940 C C . VAL B 1 26 ? 4.5 5.402 -5.297 1 93.12 26 VAL B C 1
ATOM 942 O O . VAL B 1 26 ? 5.574 4.961 -5.715 1 93.12 26 VAL B O 1
ATOM 945 N N . ILE B 1 27 ? 4.352 6.074 -4.195 1 94.38 27 ILE B N 1
ATOM 946 C CA . ILE B 1 27 ? 5.508 6.566 -3.451 1 94.38 27 ILE B CA 1
ATOM 947 C C . ILE B 1 27 ? 5.531 5.938 -2.061 1 94.38 27 ILE B C 1
ATOM 949 O O . ILE B 1 27 ? 4.508 5.895 -1.374 1 94.38 27 ILE B O 1
ATOM 953 N N . SER B 1 28 ? 6.621 5.371 -1.724 1 95.88 28 SER B N 1
ATOM 954 C CA . SER B 1 28 ? 6.812 5.043 -0.314 1 95.88 28 SER B CA 1
ATOM 955 C C . SER B 1 28 ? 7.219 6.273 0.488 1 95.88 28 SER B C 1
ATOM 957 O O . SER B 1 28 ? 8.086 7.043 0.063 1 95.88 28 SER B O 1
ATOM 959 N N . LEU B 1 29 ? 6.527 6.484 1.565 1 96.81 29 LEU B N 1
ATOM 960 C CA . LEU B 1 29 ? 6.785 7.598 2.471 1 96.81 29 LEU B CA 1
ATOM 961 C C . LEU B 1 29 ? 7.129 7.098 3.869 1 96.81 29 LEU B C 1
ATOM 963 O O . LEU B 1 29 ? 6.344 6.367 4.48 1 96.81 29 LEU B O 1
ATOM 967 N N . GLN B 1 30 ? 8.281 7.418 4.352 1 96.56 30 GLN B N 1
ATOM 968 C CA . GLN B 1 30 ? 8.711 7.031 5.691 1 96.56 30 GLN B CA 1
ATOM 969 C C . GLN B 1 30 ? 8.883 8.25 6.586 1 96.56 30 GLN B C 1
ATOM 971 O O . GLN B 1 30 ? 9.492 9.242 6.184 1 96.56 30 GLN B O 1
ATOM 976 N N . ILE B 1 31 ? 8.344 8.18 7.738 1 96.88 31 ILE B N 1
ATOM 977 C CA . ILE B 1 31 ? 8.484 9.25 8.719 1 96.88 31 ILE B CA 1
ATOM 978 C C . ILE B 1 31 ? 9.055 8.688 10.023 1 96.88 31 ILE B C 1
ATOM 980 O O . ILE B 1 31 ? 8.492 7.746 10.594 1 96.88 31 ILE B O 1
ATOM 984 N N . ALA B 1 32 ? 10.109 9.227 10.5 1 96.31 32 ALA B N 1
ATOM 985 C CA . ALA B 1 32 ? 10.742 8.773 11.734 1 96.31 32 ALA B CA 1
ATOM 986 C C . ALA B 1 32 ? 9.852 9.047 12.945 1 96.31 32 ALA B C 1
ATOM 988 O O . ALA B 1 32 ? 8.969 9.914 12.891 1 96.31 32 ALA B O 1
ATOM 989 N N . ALA B 1 33 ? 10.125 8.273 14 1 96.75 33 ALA B N 1
ATOM 990 C CA . ALA B 1 33 ? 9.359 8.461 15.234 1 96.75 33 ALA B CA 1
ATOM 991 C C . ALA B 1 33 ? 9.484 9.891 15.75 1 96.75 33 ALA B C 1
ATOM 993 O O . ALA B 1 33 ? 10.586 10.422 15.859 1 96.75 33 ALA B O 1
ATOM 994 N N . GLY B 1 34 ? 8.344 10.477 16.031 1 97.38 34 GLY B N 1
ATOM 995 C CA . GLY B 1 34 ? 8.328 11.812 16.594 1 97.38 34 GLY B CA 1
ATOM 996 C C . GLY B 1 34 ? 8.461 12.906 15.555 1 97.38 34 GLY B C 1
ATOM 997 O O . GLY B 1 34 ? 8.438 14.094 15.883 1 97.38 34 GLY B O 1
ATOM 998 N N . GLU B 1 35 ? 8.633 12.469 14.289 1 97.56 35 GLU B N 1
ATOM 999 C CA . GLU B 1 35 ? 8.773 13.43 13.203 1 97.56 35 GLU B CA 1
ATOM 1000 C C . GLU B 1 35 ? 7.453 13.609 12.453 1 97.56 35 GLU B C 1
ATOM 1002 O O . GLU B 1 35 ? 6.434 13.023 12.828 1 97.56 35 GLU B O 1
ATOM 1007 N N . GLN B 1 36 ? 7.426 14.57 11.492 1 97.81 36 GLN B N 1
ATOM 1008 C CA . GLN B 1 36 ? 6.184 14.875 10.789 1 97.81 36 GLN B CA 1
ATOM 1009 C C . GLN B 1 36 ? 6.441 15.195 9.32 1 97.81 36 GLN B C 1
ATOM 1011 O O . GLN B 1 36 ? 7.504 15.719 8.977 1 97.81 36 GLN B O 1
ATOM 1016 N N . LEU B 1 37 ? 5.508 14.797 8.477 1 98 37 LEU B N 1
ATOM 1017 C CA . LEU B 1 37 ? 5.383 15.461 7.188 1 98 37 LEU B CA 1
ATOM 1018 C C . LEU B 1 37 ? 4.68 16.812 7.336 1 98 37 LEU B C 1
ATOM 1020 O O . LEU B 1 37 ? 3.482 16.859 7.621 1 98 37 LEU B O 1
ATOM 1024 N N . LYS B 1 38 ? 5.43 17.797 7.18 1 97.75 38 LYS B N 1
ATOM 1025 C CA . LYS B 1 38 ? 4.938 19.141 7.43 1 97.75 38 LYS B CA 1
ATOM 1026 C C . LYS B 1 38 ? 3.73 19.469 6.551 1 97.75 38 LYS B C 1
ATOM 1028 O O . LYS B 1 38 ? 3.561 18.875 5.484 1 97.75 38 LYS B O 1
ATOM 1033 N N . GLU B 1 39 ? 3.01 20.438 7.047 1 98 39 GLU B N 1
ATOM 1034 C CA . GLU B 1 39 ? 1.777 20.828 6.367 1 98 39 GLU B CA 1
ATOM 1035 C C . GLU B 1 39 ? 2.051 21.25 4.926 1 98 39 GLU B C 1
ATOM 1037 O O . GLU B 1 39 ? 2.977 22.031 4.664 1 98 39 GLU B O 1
ATOM 1042 N N . HIS B 1 40 ? 1.253 20.734 3.996 1 97.88 40 HIS B N 1
ATOM 1043 C CA . HIS B 1 40 ? 1.3 21.047 2.574 1 97.88 40 HIS B CA 1
ATOM 1044 C C . HIS B 1 40 ? 0.002 20.656 1.876 1 97.88 40 HIS B C 1
ATOM 1046 O O . HIS B 1 40 ? -0.932 20.172 2.521 1 97.88 40 HIS B O 1
ATOM 1052 N N . LEU B 1 41 ? -0.076 20.953 0.543 1 96.12 41 LEU B N 1
ATOM 1053 C CA . LEU B 1 41 ? -1.234 20.5 -0.219 1 96.12 41 LEU B CA 1
ATOM 1054 C C . LEU B 1 41 ? -0.805 19.891 -1.549 1 96.12 41 LEU B C 1
ATOM 1056 O O . LEU B 1 41 ? 0.316 20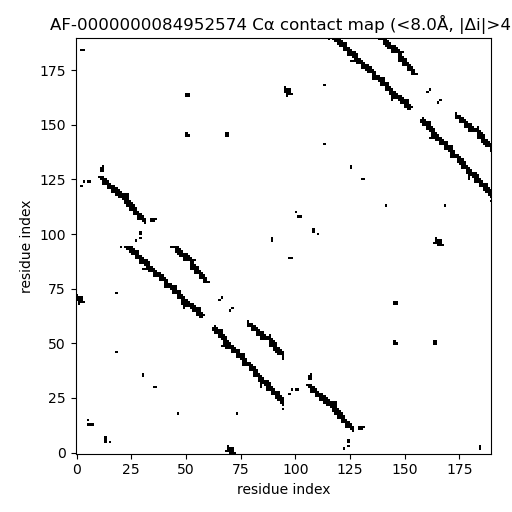.109 -2.008 1 96.12 41 LEU B O 1
ATOM 1060 N N . SER B 1 42 ? -1.587 18.969 -2.035 1 94.19 42 SER B N 1
ATOM 1061 C CA . SER B 1 42 ? -1.408 18.422 -3.371 1 94.19 42 SER B CA 1
ATOM 1062 C C . SER B 1 42 ? -2.482 18.922 -4.328 1 94.19 42 SER B C 1
ATOM 1064 O O . SER B 1 42 ? -3.654 19.016 -3.963 1 94.19 42 SER B O 1
ATOM 1066 N N . LYS B 1 43 ? -2.092 19.172 -5.598 1 94 43 LYS B N 1
ATOM 1067 C CA . LYS B 1 43 ? -3.025 19.672 -6.602 1 94 43 LYS B CA 1
ATOM 1068 C C . LYS B 1 43 ? -3.879 18.531 -7.172 1 94 43 LYS B C 1
ATOM 1070 O O . LYS B 1 43 ? -4.883 18.797 -7.844 1 94 43 LYS B O 1
ATOM 1075 N N . VAL B 1 44 ? -3.41 17.312 -6.965 1 91.25 44 VAL B N 1
ATOM 1076 C CA . VAL B 1 44 ? -4.145 16.141 -7.457 1 91.25 44 VAL B CA 1
ATOM 1077 C C . VAL B 1 44 ? -4.625 15.305 -6.277 1 91.25 44 VAL B C 1
ATOM 1079 O O . VAL B 1 44 ? -4.07 15.383 -5.18 1 91.25 44 VAL B O 1
ATOM 1082 N N . PRO B 1 45 ? -5.723 14.492 -6.453 1 93.06 45 PRO B N 1
ATOM 1083 C CA . PRO B 1 45 ? -6.141 13.586 -5.387 1 93.06 45 PRO B CA 1
ATOM 1084 C C . PRO B 1 45 ? -5.066 12.555 -5.031 1 93.06 45 PRO B C 1
ATOM 1086 O O . PRO B 1 45 ? -4.238 12.211 -5.875 1 93.06 45 PRO B O 1
ATOM 1089 N N . ALA B 1 46 ? -5.121 12.125 -3.781 1 94.25 46 ALA B N 1
ATOM 1090 C CA . ALA B 1 46 ? -4.145 11.125 -3.354 1 94.25 46 ALA B CA 1
ATOM 1091 C C . ALA B 1 46 ? -4.766 10.133 -2.381 1 94.25 46 ALA B C 1
ATOM 1093 O O . ALA B 1 46 ? -5.746 10.445 -1.701 1 94.25 46 ALA B O 1
ATOM 1094 N N . LEU B 1 47 ? -4.238 8.953 -2.389 1 95.19 47 LEU B N 1
ATOM 1095 C CA . LEU B 1 47 ? -4.539 7.918 -1.403 1 95.19 47 LEU B CA 1
ATOM 1096 C C . LEU B 1 47 ? -3.336 7.652 -0.507 1 95.19 47 LEU B C 1
ATOM 1098 O O . LEU B 1 47 ? -2.225 7.441 -1 1 95.19 47 LEU B O 1
ATOM 1102 N N . LEU B 1 48 ? -3.527 7.781 0.778 1 97.38 48 LEU B N 1
ATOM 1103 C CA . LEU B 1 48 ? -2.508 7.469 1.772 1 97.38 48 LEU B CA 1
ATOM 1104 C C . LEU B 1 48 ? -2.857 6.188 2.525 1 97.38 48 LEU B C 1
ATOM 1106 O O . LEU B 1 48 ? -3.928 6.09 3.131 1 97.38 48 LEU B O 1
ATOM 1110 N N . VAL B 1 49 ? -2.025 5.238 2.477 1 97.69 49 VAL B N 1
ATOM 1111 C CA . VAL B 1 49 ? -2.232 3.98 3.189 1 97.69 49 VAL B CA 1
ATOM 1112 C C . VAL B 1 49 ? -1.1 3.762 4.191 1 97.69 49 VAL B C 1
ATOM 1114 O O . VAL B 1 49 ? 0.078 3.848 3.832 1 97.69 49 VAL B O 1
ATOM 1117 N N . CYS B 1 50 ? -1.429 3.471 5.391 1 98.56 50 CYS B N 1
ATOM 1118 C CA . CYS B 1 50 ? -0.413 3.145 6.387 1 98.56 50 CYS B CA 1
ATOM 1119 C C . CYS B 1 50 ? -0.037 1.67 6.32 1 98.56 50 CYS B C 1
ATOM 1121 O O . CYS B 1 50 ? -0.876 0.799 6.555 1 98.56 50 CYS B O 1
ATOM 1123 N N . VAL B 1 51 ? 1.173 1.417 6.051 1 98 51 VAL B N 1
ATOM 1124 C CA . VAL B 1 51 ? 1.652 0.042 5.973 1 98 51 VAL B CA 1
ATOM 1125 C C . VAL B 1 51 ? 2.064 -0.445 7.359 1 98 51 VAL B C 1
ATOM 1127 O O . VAL B 1 51 ? 1.744 -1.57 7.75 1 98 51 VAL B O 1
ATOM 1130 N N . SER B 1 52 ? 2.77 0.345 8.07 1 97.31 52 SER B N 1
ATOM 1131 C CA . SER B 1 52 ? 3.186 0.04 9.438 1 97.31 52 SER B CA 1
ATOM 1132 C C . SER B 1 52 ? 3.395 1.314 10.25 1 97.31 52 SER B C 1
ATOM 1134 O O . SER B 1 52 ? 3.668 2.377 9.688 1 97.31 52 SER B O 1
ATOM 1136 N N . GLY B 1 53 ? 3.285 1.176 11.555 1 97.12 53 GLY B N 1
ATOM 1137 C CA . GLY B 1 53 ? 3.574 2.271 12.469 1 97.12 53 GLY B CA 1
ATOM 1138 C C . GLY B 1 53 ? 2.334 2.834 13.133 1 97.12 53 GLY B C 1
ATOM 1139 O O . GLY B 1 53 ? 1.338 2.127 13.305 1 97.12 53 GLY B O 1
ATOM 1140 N N . ASN B 1 54 ? 2.457 3.975 13.672 1 98.38 54 ASN B N 1
ATOM 1141 C CA . ASN B 1 54 ? 1.443 4.758 14.367 1 98.38 54 ASN B CA 1
ATOM 1142 C C . ASN B 1 54 ? 1.603 6.25 14.102 1 98.38 54 ASN B C 1
ATOM 1144 O O . ASN B 1 54 ? 2.619 6.844 14.469 1 98.38 54 ASN B O 1
ATOM 1148 N N . ALA B 1 55 ? 0.562 6.805 13.445 1 98.62 55 ALA B N 1
ATOM 1149 C CA . ALA B 1 55 ? 0.645 8.211 13.047 1 98.62 55 ALA B CA 1
ATOM 1150 C C . ALA B 1 55 ? -0.726 8.875 13.109 1 98.62 55 ALA B C 1
ATOM 1152 O O . ALA B 1 55 ? -1.742 8.203 13.297 1 98.62 55 ALA B O 1
ATOM 1153 N N . ILE B 1 56 ? -0.688 10.203 12.992 1 98.81 56 ILE B N 1
ATOM 1154 C CA . ILE B 1 56 ? -1.916 10.984 12.984 1 98.81 56 ILE B CA 1
ATOM 1155 C C . ILE B 1 56 ? -1.957 11.867 11.734 1 98.81 56 ILE B C 1
ATOM 1157 O O . ILE B 1 56 ? -1 12.586 11.438 1 98.81 56 ILE B O 1
ATOM 1161 N N . TYR B 1 57 ? -3.039 11.734 10.969 1 98.69 57 TYR B N 1
ATOM 1162 C CA . TYR B 1 57 ? -3.357 12.617 9.852 1 98.69 57 TYR B CA 1
ATOM 1163 C C . TYR B 1 57 ? -4.262 13.758 10.297 1 98.69 57 TYR B C 1
ATOM 1165 O O . TYR B 1 57 ? -5.273 13.531 10.969 1 98.69 57 TYR B O 1
ATOM 1173 N N . LYS B 1 58 ? -3.879 14.93 9.938 1 98.56 58 LYS B N 1
ATOM 1174 C CA . LYS B 1 58 ? -4.688 16.109 10.195 1 98.56 58 LYS B CA 1
ATOM 1175 C C . LYS B 1 58 ? -4.824 16.969 8.945 1 98.56 58 LYS B C 1
ATOM 1177 O O . LYS B 1 58 ? -3.865 17.125 8.188 1 98.56 58 LYS B O 1
ATOM 1182 N N . ASP B 1 59 ? -6.059 17.5 8.758 1 97.69 59 ASP B N 1
ATOM 1183 C CA . ASP B 1 59 ? -6.188 18.391 7.613 1 97.69 59 ASP B CA 1
ATOM 1184 C C . ASP B 1 59 ? -6.957 19.656 7.988 1 97.69 59 ASP B C 1
ATOM 1186 O O . ASP B 1 59 ? -7.395 19.812 9.133 1 97.69 59 ASP B O 1
ATOM 1190 N N . GLU B 1 60 ? -7.059 20.578 7.148 1 97.62 60 GLU B N 1
ATOM 1191 C CA . GLU B 1 60 ? -7.621 21.891 7.402 1 97.62 60 GLU B CA 1
ATOM 1192 C C . GLU B 1 60 ? -9.133 21.828 7.598 1 97.62 60 GLU B C 1
ATOM 1194 O O . GLU B 1 60 ? -9.758 22.812 8.008 1 97.62 60 GLU B O 1
ATOM 1199 N N . LYS B 1 61 ? -9.727 20.719 7.293 1 96.75 61 LYS B N 1
ATOM 1200 C CA . LYS B 1 61 ? -11.156 20.547 7.504 1 96.75 61 LYS B CA 1
ATOM 1201 C C . LYS B 1 61 ? -11.438 19.922 8.875 1 96.75 61 LYS B C 1
ATOM 1203 O O . LYS B 1 61 ? -12.477 19.297 9.07 1 96.75 61 LYS B O 1
ATOM 1208 N N . GLU B 1 62 ? -10.406 19.922 9.695 1 93.5 62 GLU B N 1
ATOM 1209 C CA . GLU B 1 62 ? -10.492 19.5 11.094 1 93.5 62 GLU B CA 1
ATOM 1210 C C . GLU B 1 62 ? -10.555 17.984 11.203 1 93.5 62 GLU B C 1
ATOM 1212 O O . GLU B 1 62 ? -10.961 17.453 12.242 1 93.5 62 GLU B O 1
ATOM 1217 N N . ALA B 1 63 ? -10.281 17.344 10.141 1 94.62 63 ALA B N 1
ATOM 1218 C CA . ALA B 1 63 ? -10.156 15.883 10.242 1 94.62 63 ALA B CA 1
ATOM 1219 C C . ALA B 1 63 ? -8.922 15.492 11.047 1 94.62 63 ALA B C 1
ATOM 1221 O O . ALA B 1 63 ? -7.836 16.031 10.82 1 94.62 63 ALA B O 1
ATOM 1222 N N . VAL B 1 64 ? -9.078 14.625 12.023 1 97.5 64 VAL B N 1
ATOM 1223 C CA . VAL B 1 64 ? -8.016 13.977 12.781 1 97.5 64 VAL B CA 1
ATOM 1224 C C . VAL B 1 64 ? -8.188 12.461 12.719 1 97.5 64 VAL B C 1
ATOM 1226 O O . VAL B 1 64 ? -9.117 11.906 13.32 1 97.5 64 VAL B O 1
ATOM 1229 N N . ILE B 1 65 ? -7.289 11.82 12.023 1 97.75 65 ILE B N 1
ATOM 1230 C CA . ILE B 1 65 ? -7.438 10.391 11.773 1 97.75 65 ILE B CA 1
ATOM 1231 C C . ILE B 1 65 ? -6.199 9.648 12.266 1 97.75 65 ILE B C 1
ATOM 1233 O O . ILE B 1 65 ? -5.082 9.938 11.836 1 97.75 65 ILE B O 1
ATOM 1237 N N . ASN B 1 66 ? -6.348 8.719 13.141 1 97.94 66 ASN B N 1
ATOM 1238 C CA . ASN B 1 66 ? -5.262 7.828 13.547 1 97.94 66 ASN B CA 1
ATOM 1239 C C . ASN B 1 66 ? -4.957 6.789 12.477 1 97.94 66 ASN B C 1
ATOM 1241 O O . ASN B 1 66 ? -5.867 6.168 11.93 1 97.94 66 ASN B O 1
ATOM 1245 N N . LEU B 1 67 ? -3.672 6.621 12.227 1 98.06 67 LEU B N 1
ATOM 1246 C CA . LEU B 1 67 ? -3.24 5.707 11.172 1 98.06 67 LEU B CA 1
ATOM 1247 C C . LEU B 1 67 ? -2.361 4.598 11.742 1 98.06 67 LEU B C 1
ATOM 1249 O O . LEU B 1 67 ? -1.281 4.867 12.273 1 98.06 67 LEU B O 1
ATOM 1253 N N . LYS B 1 68 ? -2.844 3.447 11.672 1 97.88 68 LYS B N 1
ATOM 1254 C CA . LYS B 1 68 ? -2.096 2.217 11.906 1 97.88 68 LYS B CA 1
ATOM 1255 C C . LYS B 1 68 ? -2.102 1.319 10.672 1 97.88 68 LYS B C 1
ATOM 1257 O O . LYS B 1 68 ? -2.699 1.664 9.656 1 97.88 68 LYS B O 1
ATOM 1262 N N . SER B 1 69 ? -1.354 0.256 10.812 1 97.81 69 SER B N 1
ATOM 1263 C CA . SER B 1 69 ? -1.255 -0.637 9.656 1 97.81 69 SER B CA 1
ATOM 1264 C C . SER B 1 69 ? -2.629 -0.93 9.062 1 97.81 69 SER B C 1
ATOM 1266 O O . SER B 1 69 ? -3.551 -1.319 9.781 1 97.81 69 SER B O 1
ATOM 1268 N N . GLY B 1 70 ? -2.773 -0.658 7.793 1 97.12 70 GLY B N 1
ATOM 1269 C CA . GLY B 1 70 ? -4.004 -0.953 7.074 1 97.12 70 GLY B CA 1
ATOM 1270 C C . GLY B 1 70 ? -4.926 0.244 6.957 1 97.12 70 GLY B C 1
ATOM 1271 O O . GLY B 1 70 ? -5.824 0.26 6.113 1 97.12 70 GLY B O 1
ATOM 1272 N N . ASP B 1 71 ? -4.836 1.228 7.809 1 97.62 71 ASP B N 1
ATOM 1273 C CA . ASP B 1 71 ? -5.664 2.428 7.715 1 97.62 71 ASP B CA 1
ATOM 1274 C C . ASP B 1 71 ? -5.312 3.242 6.473 1 97.62 71 ASP B C 1
ATOM 1276 O O . ASP B 1 71 ? -4.148 3.285 6.062 1 97.62 71 ASP B O 1
ATOM 1280 N N . TYR B 1 72 ? -6.297 3.863 5.859 1 97.06 72 TYR B N 1
ATOM 1281 C CA . TYR B 1 72 ? -6.043 4.688 4.684 1 97.06 72 TYR B CA 1
ATOM 1282 C C . TYR B 1 72 ? -6.945 5.914 4.672 1 97.06 72 TYR B C 1
ATOM 1284 O O . TYR B 1 72 ? -7.98 5.938 5.348 1 97.06 72 TYR B O 1
ATOM 1292 N N . VAL B 1 73 ? -6.484 6.953 4 1 96.75 73 VAL B N 1
ATOM 1293 C CA . VAL B 1 73 ? -7.211 8.211 3.857 1 96.75 73 VAL B CA 1
ATOM 1294 C C . VAL B 1 73 ? -7.199 8.648 2.396 1 96.75 73 VAL B C 1
ATOM 1296 O O . VAL B 1 73 ? -6.156 8.617 1.74 1 96.75 73 VAL B O 1
ATOM 1299 N N . ASN B 1 74 ? -8.398 8.953 1.852 1 95.31 74 ASN B N 1
ATOM 1300 C CA . ASN B 1 74 ? -8.477 9.664 0.578 1 95.31 74 ASN B CA 1
ATOM 1301 C C . ASN B 1 74 ? -8.305 11.172 0.761 1 95.31 74 ASN B C 1
ATOM 1303 O O . ASN B 1 74 ? -9.094 11.805 1.468 1 95.31 74 ASN B O 1
ATOM 1307 N N . ILE B 1 75 ? -7.316 11.711 0.146 1 95.5 75 ILE B N 1
ATOM 1308 C CA . ILE B 1 75 ? -7.016 13.125 0.292 1 95.5 75 ILE B CA 1
ATOM 1309 C C . ILE B 1 75 ? -7.512 13.891 -0.936 1 95.5 75 ILE B C 1
ATOM 1311 O O . ILE B 1 75 ? -7.102 13.602 -2.062 1 95.5 75 ILE B O 1
ATOM 1315 N N . GLU B 1 76 ? -8.3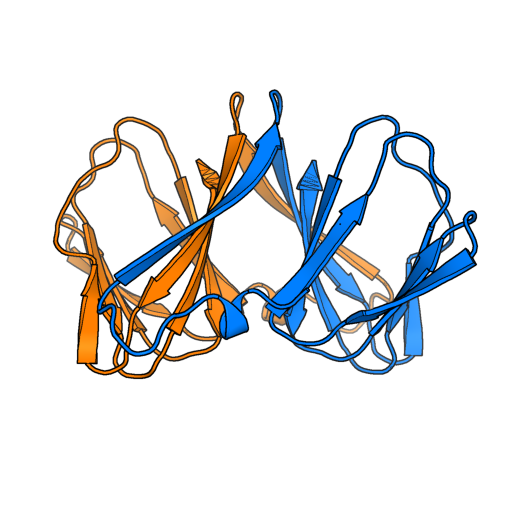67 14.828 -0.713 1 95.94 76 GLU B N 1
ATOM 1316 C CA . GLU B 1 76 ? -8.898 15.648 -1.799 1 95.94 76 GLU B CA 1
ATOM 1317 C C . GLU B 1 76 ? -7.855 16.656 -2.287 1 95.94 76 GLU B C 1
ATOM 1319 O O . GLU B 1 76 ? -7 17.094 -1.517 1 95.94 76 GLU B O 1
ATOM 1324 N N . PRO B 1 77 ? -7.965 16.984 -3.574 1 95.62 77 PRO B N 1
ATOM 1325 C CA . PRO B 1 77 ? -7.055 18.031 -4.062 1 95.62 77 PRO B CA 1
ATOM 1326 C C . PRO B 1 77 ? -7.211 19.344 -3.307 1 95.62 77 PRO B C 1
ATOM 1328 O O . PRO B 1 77 ? -8.32 19.703 -2.908 1 95.62 77 PRO B O 1
ATOM 1331 N N . ASP B 1 78 ? -6.105 19.984 -3.01 1 97.69 78 ASP B N 1
ATOM 1332 C CA . ASP B 1 78 ? -6.047 21.359 -2.5 1 97.69 78 ASP B CA 1
ATOM 1333 C C . ASP B 1 78 ? -6.445 21.406 -1.028 1 97.69 78 ASP B C 1
ATOM 1335 O O . ASP B 1 78 ? -6.832 22.469 -0.524 1 97.69 78 ASP B O 1
ATOM 1339 N N . VAL B 1 79 ? -6.422 20.344 -0.401 1 97.56 79 VAL B N 1
ATOM 1340 C CA . VAL B 1 79 ? -6.664 20.297 1.037 1 97.56 79 VAL B CA 1
ATOM 1341 C C . VAL B 1 79 ? -5.336 20.234 1.786 1 97.56 79 VAL B C 1
ATOM 1343 O O . VAL B 1 79 ? -4.543 19.312 1.59 1 97.56 79 VAL B O 1
ATOM 1346 N N . LYS B 1 80 ? -5.141 21.234 2.635 1 98.44 80 LYS B N 1
ATOM 1347 C CA . LYS B 1 80 ? -3.932 21.234 3.453 1 98.44 80 LYS B CA 1
ATOM 1348 C C . LYS B 1 80 ? -3.971 20.125 4.5 1 98.44 80 LYS B C 1
ATOM 1350 O O . LYS B 1 80 ? -4.988 19.938 5.168 1 98.44 80 LYS B O 1
ATOM 1355 N N . HIS B 1 81 ? -2.836 19.422 4.617 1 98.56 81 HIS B N 1
ATOM 1356 C CA . HIS B 1 81 ? -2.793 18.328 5.582 1 98.56 81 HIS B CA 1
ATOM 1357 C C . HIS B 1 81 ? -1.377 18.125 6.109 1 98.56 81 HIS B C 1
ATOM 1359 O O . HIS B 1 81 ? -0.416 18.656 5.547 1 98.56 81 HIS B O 1
ATOM 1365 N N . ARG B 1 82 ? -1.277 17.453 7.223 1 98.5 82 ARG B N 1
ATOM 1366 C CA . ARG B 1 82 ? -0.021 17.047 7.84 1 98.5 82 ARG B CA 1
ATOM 1367 C C . ARG B 1 82 ? -0.134 15.641 8.422 1 98.5 82 ARG B C 1
ATOM 1369 O O . ARG B 1 82 ? -1.239 15.141 8.648 1 98.5 82 ARG B O 1
ATOM 1376 N N . ILE B 1 83 ? 1 14.977 8.617 1 98.75 83 ILE B N 1
ATOM 1377 C CA . ILE B 1 83 ? 1.062 13.656 9.242 1 98.75 83 ILE B CA 1
ATOM 1378 C C . ILE B 1 83 ? 2.09 13.672 10.375 1 98.75 83 ILE B C 1
ATOM 1380 O O . ILE B 1 83 ? 3.252 14.023 10.156 1 98.75 83 ILE B O 1
ATOM 1384 N N . ASP B 1 84 ? 1.674 13.328 11.469 1 98.75 84 ASP B N 1
ATOM 1385 C CA . ASP B 1 84 ? 2.547 13.211 12.633 1 98.75 84 ASP B CA 1
ATOM 1386 C C . ASP B 1 84 ? 2.812 11.75 12.977 1 98.75 84 ASP B C 1
ATOM 1388 O O . ASP B 1 84 ? 1.887 11.008 13.312 1 98.75 84 ASP B O 1
ATOM 1392 N N . ALA B 1 85 ? 4.113 11.359 12.938 1 98.19 85 ALA B N 1
ATOM 1393 C CA . ALA B 1 85 ? 4.438 9.984 13.297 1 98.19 85 ALA B CA 1
ATOM 1394 C C . ALA B 1 85 ? 4.746 9.867 14.781 1 98.19 85 ALA B C 1
ATOM 1396 O O . ALA B 1 85 ? 5.73 10.43 15.266 1 98.19 85 ALA B O 1
ATOM 1397 N N . ILE B 1 86 ? 3.947 9.156 15.445 1 98.25 86 ILE B N 1
ATOM 1398 C CA . ILE B 1 86 ? 4.191 8.859 16.859 1 98.25 86 ILE B CA 1
ATOM 1399 C C . ILE B 1 86 ? 5.305 7.824 16.984 1 98.25 86 ILE B C 1
ATOM 1401 O O . ILE B 1 86 ? 6.219 7.98 17.797 1 98.25 86 ILE B O 1
ATOM 1405 N N . GLU B 1 87 ? 5.246 6.766 16.188 1 97.31 87 GLU B N 1
ATOM 1406 C CA . GLU B 1 87 ? 6.297 5.781 15.953 1 97.31 87 GLU B CA 1
ATOM 1407 C C . GLU B 1 87 ? 6.828 5.867 14.531 1 97.31 87 GLU B C 1
ATOM 1409 O O . GLU B 1 87 ? 6.203 6.488 13.664 1 97.31 87 GLU B O 1
ATOM 1414 N N . GLU B 1 88 ? 8.008 5.227 14.305 1 96.19 88 GLU B N 1
ATOM 1415 C CA . GLU B 1 88 ? 8.43 5.113 12.914 1 96.19 88 GLU B CA 1
ATOM 1416 C C . GLU B 1 88 ? 7.316 4.551 12.039 1 96.19 88 GLU B C 1
ATOM 1418 O O . GLU B 1 88 ? 6.75 3.5 12.352 1 96.19 88 GLU B O 1
ATOM 1423 N N . SER B 1 89 ? 6.953 5.301 11.039 1 97.44 89 SER B N 1
ATOM 1424 C CA . SER B 1 89 ? 5.785 4.922 10.242 1 97.44 89 SER B CA 1
ATOM 1425 C C . SER B 1 89 ? 6.121 4.879 8.758 1 97.44 89 SER B C 1
ATOM 1427 O O . SER B 1 89 ? 6.898 5.703 8.266 1 97.44 89 SER B O 1
ATOM 1429 N N . ASN B 1 90 ? 5.559 3.891 8.086 1 97.88 90 ASN B N 1
ATOM 1430 C CA . ASN B 1 90 ? 5.723 3.672 6.656 1 97.88 90 ASN B CA 1
ATOM 1431 C C . ASN B 1 90 ? 4.387 3.736 5.922 1 97.88 90 ASN B C 1
ATOM 1433 O O . ASN B 1 90 ? 3.408 3.123 6.352 1 97.88 90 ASN B O 1
ATOM 1437 N N . PHE B 1 91 ? 4.379 4.539 4.836 1 98.12 91 PHE B N 1
ATOM 1438 C CA . PHE B 1 91 ? 3.148 4.75 4.082 1 98.12 91 PHE B CA 1
ATOM 1439 C C . PHE B 1 91 ? 3.369 4.484 2.598 1 98.12 91 PHE B C 1
ATOM 1441 O O . PHE B 1 91 ? 4.504 4.512 2.119 1 98.12 91 PHE B O 1
ATOM 1448 N N . LEU B 1 92 ? 2.262 4.141 1.988 1 96.38 92 LEU B N 1
ATOM 1449 C CA . LEU B 1 92 ? 2.178 4.266 0.538 1 96.38 92 LEU B CA 1
ATOM 1450 C C . LEU B 1 92 ? 1.346 5.484 0.147 1 96.38 92 LEU B C 1
ATOM 1452 O O . LEU B 1 92 ? 0.244 5.68 0.664 1 96.38 92 LEU B O 1
ATOM 1456 N N . LEU B 1 93 ? 1.918 6.324 -0.592 1 95.06 93 LEU B N 1
ATOM 1457 C CA . LEU B 1 93 ? 1.242 7.488 -1.158 1 95.06 93 LEU B CA 1
ATOM 1458 C C . LEU B 1 93 ? 1.028 7.316 -2.658 1 95.06 93 LEU B C 1
ATOM 1460 O O . LEU B 1 93 ? 1.989 7.137 -3.41 1 95.06 93 LEU B O 1
ATOM 1464 N N . ILE B 1 94 ? -0.249 7.289 -3.111 1 92.38 94 ILE B N 1
ATOM 1465 C CA . ILE B 1 94 ? -0.591 7.129 -4.52 1 92.38 94 ILE B CA 1
ATOM 1466 C C . ILE B 1 94 ? -1.211 8.422 -5.051 1 92.38 94 ILE B C 1
ATOM 1468 O O . ILE B 1 94 ? -2.174 8.938 -4.48 1 92.38 94 ILE B O 1
ATOM 1472 N N . LYS B 1 95 ? -0.572 8.914 -6.094 1 88.5 95 LYS B N 1
ATOM 1473 C CA . LYS B 1 95 ? -1.081 10.156 -6.668 1 88.5 95 LYS B CA 1
ATOM 1474 C C . LYS B 1 95 ? -0.941 10.156 -8.188 1 88.5 95 LYS B C 1
ATOM 1476 O O . LYS B 1 95 ? -0.071 9.477 -8.734 1 88.5 95 LYS B O 1
#

Foldseek 3Di:
DFQVVVDDPVDPDDDDDDDDDDDKDKDKDKAAAQGKDDKDFAQAKKKKAWQAAWKWKAWPVGDTDIHHHRDMDIDHGPIIMMMGGNHTTMIIMMD/DFQVVVDDVPDPDDDDDDDDDDDKDKDKDKAAAQGKDDKDFAQAKKKKAWQAAWKWKAWPVGDTDIHHHRDMDIDHGPIIMMMGGNHTTMIIMMD

InterPro domains:
  IPR011051 RmlC-like cupin domain superfamily [SSF51182] (10-94)
  IPR014710 RmlC-like jelly roll fold [G3DSA:2.60.120.10] (1-95)

pLDDT: mean 92.93, std 8.4, range [61.53, 98.81]

Nearest PDB structures (foldseek):
  4bif-assembly1_C  TM=8.432E-01  e=7.362E-05  Granulicella tundricola MP5ACTX9
  8oz8-assembly1_A  TM=8.475E-01  e=9.944E-05  Granulicella tundricola
  2b8m-assembly1_A-2  TM=7.793E-01  e=4.931E-05  Methanocaldococcus jannaschii
  4uxa-assembly9_L  TM=8.427E-01  e=1.099E-04  Granulicella tundricola
  2i45-assembly3_E  TM=6.994E-01  e=3.650E-05  Neisseria meningitidis

Radius of gyration: 16.1 Å; Cα contacts (8 Å, |Δi|>4): 549; chains: 2; bounding box: 36×43×36 Å

Organism: Flavobacterium frigoris (strain PS1) (NCBI:txid1086011)